Protein AF-A0A978UHH6-F1 (afdb_monomer)

Solvent-accessible surface area (backbone atoms only — not comparable to full-atom values): 12524 Å² total; per-residue (Å²): 110,67,68,51,46,46,59,63,77,39,25,77,50,42,59,22,34,63,74,60,79,48,52,72,66,56,71,74,55,32,48,76,41,33,86,67,50,18,76,52,91,42,71,64,42,51,48,54,51,47,43,42,52,68,51,62,63,16,73,66,45,54,57,75,44,42,67,59,50,52,52,52,50,50,55,50,51,55,58,52,59,78,40,68,99,54,92,75,85,79,84,59,62,70,68,43,54,51,50,52,61,72,67,51,88,56,67,43,74,80,36,88,87,38,70,86,66,47,86,84,41,50,29,62,52,46,43,51,50,50,51,56,58,46,57,72,48,47,61,61,55,50,56,52,58,61,45,72,77,51,98,64,90,75,78,82,81,46,70,67,56,55,40,56,75,71,68,53,51,71,67,45,51,50,37,50,52,55,51,56,68,55,74,72,63,96,55,95,76,71,75,62,55,20,26,75,50,64,46,75,57,97,90,43,77,46,50,53,72,71

Structure (mmCIF, N/CA/C/O backbone):
data_AF-A0A978UHH6-F1
#
_entry.id   AF-A0A978UHH6-F1
#
loop_
_atom_site.group_PDB
_atom_site.id
_atom_site.type_symbol
_atom_site.label_atom_id
_atom_site.label_alt_id
_atom_site.label_comp_id
_atom_site.label_asym_id
_atom_site.label_entity_id
_atom_site.label_seq_id
_atom_site.pdbx_PDB_ins_code
_atom_site.Cartn_x
_atom_site.Cartn_y
_atom_site.Cartn_z
_atom_site.occupancy
_atom_site.B_iso_or_equiv
_atom_site.auth_seq_id
_atom_site.auth_comp_id
_atom_site.auth_asym_id
_atom_site.auth_atom_id
_atom_site.pdbx_PDB_model_num
ATOM 1 N N . MET A 1 1 ? 7.473 -26.740 -9.473 1.00 74.06 1 MET A N 1
ATOM 2 C CA . MET A 1 1 ? 8.840 -26.694 -10.040 1.00 74.06 1 MET A CA 1
ATOM 3 C C . MET A 1 1 ? 9.166 -25.307 -10.586 1.00 74.06 1 MET A C 1
ATOM 5 O O . MET A 1 1 ? 10.007 -24.656 -9.984 1.00 74.06 1 MET A O 1
ATOM 9 N N . ALA A 1 2 ? 8.422 -24.776 -11.566 1.00 81.50 2 ALA A N 1
ATOM 10 C CA . ALA A 1 2 ? 8.655 -23.426 -12.111 1.00 81.50 2 ALA A CA 1
ATOM 11 C C . ALA A 1 2 ? 8.674 -22.291 -11.059 1.00 81.50 2 ALA A C 1
ATOM 13 O O . ALA A 1 2 ? 9.585 -21.471 -11.052 1.00 81.50 2 ALA A O 1
ATOM 14 N N . ALA A 1 3 ? 7.729 -22.263 -10.108 1.00 81.94 3 ALA A N 1
ATOM 15 C CA . ALA A 1 3 ? 7.713 -21.232 -9.059 1.00 81.94 3 ALA A CA 1
ATOM 16 C C . ALA A 1 3 ? 8.980 -21.246 -8.181 1.00 81.94 3 ALA A C 1
ATOM 18 O O . ALA A 1 3 ? 9.480 -20.196 -7.791 1.00 81.94 3 ALA A O 1
ATOM 19 N N . THR A 1 4 ? 9.524 -22.427 -7.882 1.00 84.44 4 THR A N 1
ATOM 20 C CA . THR A 1 4 ? 10.771 -22.581 -7.120 1.00 84.44 4 THR A CA 1
ATOM 21 C C . THR A 1 4 ? 11.964 -22.080 -7.925 1.00 84.44 4 THR A C 1
ATOM 23 O O . THR A 1 4 ? 12.793 -21.349 -7.392 1.00 84.44 4 THR A O 1
ATOM 26 N N . GLU A 1 5 ? 12.022 -22.421 -9.208 1.00 84.69 5 GLU A N 1
ATOM 27 C CA . GLU A 1 5 ? 13.088 -21.994 -10.111 1.00 84.69 5 GLU A CA 1
ATOM 28 C C . GLU A 1 5 ? 13.094 -20.473 -10.308 1.00 84.69 5 GLU A C 1
ATOM 30 O O . GLU A 1 5 ? 14.137 -19.837 -10.191 1.00 84.69 5 GLU A O 1
ATOM 35 N N . ILE A 1 6 ? 11.921 -19.864 -10.492 1.00 83.38 6 ILE A N 1
ATOM 36 C CA . ILE A 1 6 ? 11.773 -18.415 -10.676 1.00 83.38 6 ILE A CA 1
ATOM 37 C C . ILE A 1 6 ? 12.015 -17.652 -9.366 1.00 83.38 6 ILE A C 1
ATOM 39 O O . ILE A 1 6 ? 12.722 -16.647 -9.357 1.00 83.38 6 ILE A O 1
ATOM 43 N N . LEU A 1 7 ? 11.427 -18.095 -8.248 1.00 84.00 7 LEU A N 1
ATOM 44 C CA . LEU A 1 7 ? 11.415 -17.313 -7.004 1.00 84.00 7 LEU A CA 1
ATOM 45 C C . LEU A 1 7 ? 12.586 -17.613 -6.066 1.00 84.00 7 LEU A C 1
ATOM 47 O O . LEU A 1 7 ? 12.971 -16.726 -5.304 1.00 84.00 7 LEU A O 1
ATOM 51 N N . LYS A 1 8 ? 13.129 -18.837 -6.080 1.00 83.00 8 LYS A N 1
ATOM 52 C CA . LYS A 1 8 ? 14.246 -19.236 -5.209 1.00 83.00 8 LYS A CA 1
ATOM 53 C C . LYS A 1 8 ? 15.559 -19.302 -5.979 1.00 83.00 8 LYS A C 1
ATOM 55 O O . LYS A 1 8 ? 16.481 -18.582 -5.616 1.00 83.00 8 LYS A O 1
ATOM 60 N N . THR A 1 9 ? 15.634 -20.108 -7.037 1.00 83.75 9 THR A N 1
ATOM 61 C CA . THR A 1 9 ? 16.888 -20.323 -7.783 1.00 83.75 9 THR A CA 1
ATOM 62 C C . THR A 1 9 ? 17.326 -19.056 -8.517 1.00 83.75 9 THR A C 1
ATOM 64 O O . THR A 1 9 ? 18.448 -18.595 -8.346 1.00 83.75 9 THR A O 1
ATOM 67 N N . ASN A 1 10 ? 16.404 -18.432 -9.251 1.00 81.50 10 ASN A N 1
ATOM 68 C CA . ASN A 1 10 ? 16.653 -17.244 -10.069 1.00 81.50 10 ASN A CA 1
ATOM 69 C C . ASN A 1 10 ? 15.996 -15.977 -9.499 1.00 81.50 10 ASN A C 1
ATOM 71 O O . ASN A 1 10 ? 15.778 -14.995 -10.211 1.00 81.50 10 ASN A O 1
ATOM 75 N N . GLY A 1 11 ? 15.713 -15.957 -8.191 1.00 79.75 11 GLY A N 1
ATOM 76 C CA . GLY A 1 11 ? 14.926 -14.899 -7.545 1.00 79.75 11 GLY A CA 1
ATOM 77 C C . GLY A 1 11 ? 15.477 -13.478 -7.724 1.00 79.75 11 GLY A C 1
ATOM 78 O O . GLY A 1 11 ? 14.709 -12.516 -7.670 1.00 79.75 11 GLY A O 1
ATOM 79 N N . ARG A 1 12 ? 16.787 -13.326 -7.974 1.00 81.12 12 ARG A N 1
ATOM 80 C CA . ARG A 1 12 ? 17.423 -12.031 -8.272 1.00 81.12 12 ARG A CA 1
ATOM 81 C C . ARG A 1 12 ? 17.051 -11.504 -9.664 1.00 81.12 12 ARG A C 1
ATOM 83 O O . ARG A 1 12 ? 16.749 -10.318 -9.777 1.00 81.12 12 ARG A O 1
ATOM 90 N N . LEU A 1 13 ? 17.014 -12.369 -10.679 1.00 81.94 13 LEU A N 1
ATOM 91 C CA . LEU A 1 13 ? 16.683 -12.017 -12.070 1.00 81.94 13 LEU A CA 1
ATOM 92 C C . LEU A 1 13 ? 15.209 -11.626 -12.231 1.00 81.94 13 LEU A C 1
ATOM 94 O O . LEU A 1 13 ? 14.862 -10.748 -13.015 1.00 81.94 13 LEU A O 1
ATOM 98 N N . PHE A 1 14 ? 14.344 -12.230 -11.419 1.00 81.75 14 PHE A N 1
ATOM 99 C CA . PHE A 1 14 ? 12.913 -11.930 -11.367 1.00 81.75 14 PHE A CA 1
ATOM 100 C C . PHE A 1 14 ? 12.560 -11.064 -10.149 1.00 81.75 14 PHE A C 1
ATOM 102 O O . PHE A 1 14 ? 11.442 -11.092 -9.636 1.00 81.75 14 PHE A O 1
ATOM 109 N N . SER A 1 15 ? 13.514 -10.305 -9.602 1.00 78.00 15 SER A N 1
ATOM 110 C CA . SER A 1 15 ? 13.276 -9.535 -8.374 1.00 78.00 15 SER A CA 1
ATOM 111 C C . SER A 1 15 ? 12.393 -8.304 -8.595 1.00 78.00 15 SER A C 1
ATOM 113 O O . SER A 1 15 ? 11.661 -7.922 -7.678 1.00 78.00 15 SER A O 1
ATOM 115 N N . THR A 1 16 ? 12.409 -7.739 -9.805 1.00 78.19 16 THR A N 1
ATOM 116 C CA . THR A 1 16 ? 11.697 -6.500 -10.150 1.00 78.19 16 THR A CA 1
ATOM 117 C C . THR A 1 16 ? 10.204 -6.727 -10.384 1.00 78.19 16 THR A C 1
ATOM 119 O O . THR A 1 16 ? 9.736 -7.865 -10.500 1.00 78.19 16 THR A O 1
ATOM 122 N N . ARG A 1 17 ? 9.423 -5.645 -10.392 1.00 76.94 17 ARG A N 1
ATOM 123 C CA . ARG A 1 17 ?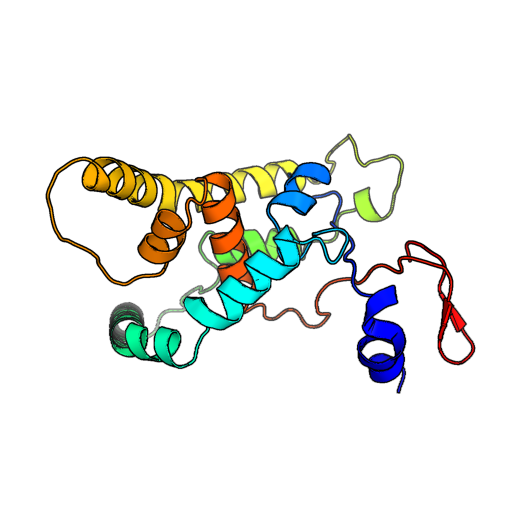 7.981 -5.675 -10.659 1.00 76.94 17 ARG A CA 1
ATOM 124 C C . ARG A 1 17 ? 7.621 -4.827 -11.871 1.00 76.94 17 ARG A C 1
ATOM 126 O O . ARG A 1 17 ? 8.318 -3.869 -12.197 1.00 76.94 17 ARG A O 1
ATOM 133 N N . TYR A 1 18 ? 6.505 -5.177 -12.500 1.00 76.62 18 TYR A N 1
ATOM 134 C CA . TYR A 1 18 ? 5.871 -4.362 -13.531 1.00 76.62 18 TYR A CA 1
ATOM 135 C C . TYR A 1 18 ? 4.863 -3.398 -12.896 1.00 76.62 18 TYR A C 1
ATOM 137 O O . TYR A 1 18 ? 3.852 -3.852 -12.371 1.00 76.62 18 TYR A O 1
ATOM 145 N N . ALA A 1 19 ? 5.119 -2.090 -12.947 1.00 75.62 19 ALA A N 1
ATOM 146 C CA . ALA A 1 19 ? 4.146 -1.088 -12.515 1.00 75.62 19 ALA A CA 1
ATOM 147 C C . ALA A 1 19 ? 3.097 -0.855 -13.630 1.00 75.62 19 ALA A C 1
ATOM 149 O O . ALA A 1 19 ? 3.495 -0.489 -14.738 1.00 75.62 19 ALA A O 1
ATOM 150 N N . PRO A 1 20 ? 1.785 -1.039 -13.369 1.00 74.94 20 PRO A N 1
ATOM 151 C CA . PRO A 1 20 ? 0.730 -0.782 -14.359 1.00 74.94 20 PRO A CA 1
ATOM 152 C C . PRO A 1 20 ? 0.715 0.669 -14.848 1.00 74.94 20 PRO A C 1
ATOM 154 O O . PRO A 1 20 ? 1.006 1.572 -14.059 1.00 74.94 20 PRO A O 1
ATOM 157 N N . GLN A 1 21 ? 0.283 0.932 -16.090 1.00 74.31 21 GLN A N 1
ATOM 158 C CA . GLN A 1 21 ? 0.209 2.307 -16.623 1.00 74.31 21 GLN A CA 1
ATOM 159 C C . GLN A 1 21 ? -0.823 3.174 -15.889 1.00 74.31 21 GLN A C 1
ATOM 161 O O . GLN A 1 21 ? -0.715 4.399 -15.868 1.00 74.31 21 GLN A O 1
ATOM 166 N N . ALA A 1 22 ? -1.808 2.542 -15.246 1.00 69.62 22 ALA A N 1
ATOM 167 C CA . ALA A 1 22 ? -2.774 3.216 -14.383 1.00 69.62 22 ALA A CA 1
ATOM 168 C C . ALA A 1 22 ? -2.148 3.757 -13.082 1.00 69.62 22 ALA A C 1
ATOM 170 O O . ALA A 1 22 ? -2.787 4.539 -12.378 1.00 69.62 22 ALA A O 1
ATOM 171 N N . THR A 1 23 ? -0.903 3.377 -12.759 1.00 73.00 23 THR A N 1
ATOM 172 C CA . THR A 1 23 ? -0.194 3.890 -11.582 1.00 73.00 23 THR A CA 1
ATOM 173 C C . THR A 1 23 ? 0.042 5.394 -11.750 1.00 73.00 23 THR A C 1
ATOM 175 O O . THR A 1 23 ? 0.711 5.816 -12.694 1.00 73.00 23 THR A O 1
ATOM 178 N N . PRO A 1 24 ? -0.482 6.245 -10.852 1.00 68.38 24 PRO A N 1
ATOM 179 C CA . PRO A 1 24 ? -0.445 7.692 -11.052 1.00 68.38 24 PRO A CA 1
ATOM 180 C C . PRO A 1 24 ? 0.936 8.313 -10.785 1.00 68.38 24 PRO A C 1
ATOM 182 O O . PRO A 1 24 ? 1.163 9.471 -11.141 1.00 68.38 24 PRO A O 1
ATOM 185 N N . CYS A 1 25 ? 1.867 7.551 -10.205 1.00 70.12 25 CYS A N 1
ATOM 186 C CA . CYS A 1 25 ? 3.231 7.975 -9.903 1.00 70.12 25 CYS A CA 1
ATOM 187 C C . CYS A 1 25 ? 4.195 7.648 -11.050 1.00 70.12 25 CYS A C 1
ATOM 189 O O . CYS A 1 25 ? 4.116 6.587 -11.667 1.00 70.12 25 CYS A O 1
ATOM 191 N N . LYS A 1 26 ? 5.155 8.545 -11.299 1.00 70.19 26 LYS A N 1
ATOM 192 C CA . LYS A 1 26 ? 6.255 8.283 -12.234 1.00 70.19 26 LYS A CA 1
ATOM 193 C C . LYS A 1 26 ? 7.187 7.191 -11.689 1.00 70.19 26 LYS A C 1
ATOM 195 O O . LYS A 1 26 ? 7.308 7.014 -10.477 1.00 70.19 26 LYS A O 1
ATOM 200 N N . HIS A 1 27 ? 7.875 6.493 -12.590 1.00 67.00 27 HIS A N 1
ATOM 201 C CA . HIS A 1 27 ? 8.771 5.385 -12.244 1.00 67.00 27 HIS A CA 1
ATOM 202 C C . HIS A 1 27 ? 9.896 5.786 -11.271 1.00 67.00 27 HIS A C 1
ATOM 204 O O . HIS A 1 27 ? 10.187 5.043 -10.343 1.00 67.00 27 HIS A O 1
ATOM 210 N N . ASP A 1 28 ? 10.469 6.982 -11.420 1.00 67.12 28 ASP A N 1
ATOM 211 C CA . ASP A 1 28 ? 11.505 7.525 -10.529 1.00 67.12 28 ASP A CA 1
ATOM 212 C C . ASP A 1 28 ? 10.991 7.785 -9.103 1.00 67.12 28 ASP A C 1
ATOM 214 O O . ASP A 1 28 ? 11.715 7.627 -8.121 1.00 67.12 28 ASP A O 1
ATOM 218 N N . VAL A 1 29 ? 9.718 8.161 -8.969 1.00 69.62 29 VAL A N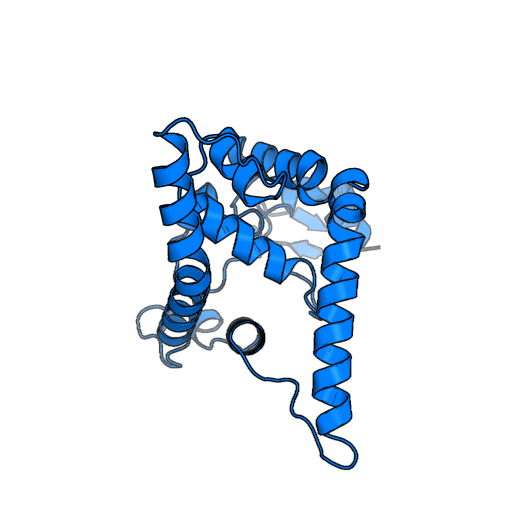 1
ATOM 219 C CA . VAL A 1 29 ? 9.058 8.335 -7.670 1.00 69.62 29 VAL A CA 1
ATOM 220 C C . VAL A 1 29 ? 8.820 6.976 -7.013 1.00 69.62 29 VAL A C 1
ATOM 222 O O . VAL A 1 29 ? 9.120 6.807 -5.833 1.00 69.62 29 VAL A O 1
ATOM 225 N N . LEU A 1 30 ? 8.348 5.992 -7.782 1.00 70.38 30 LEU A N 1
ATOM 226 C 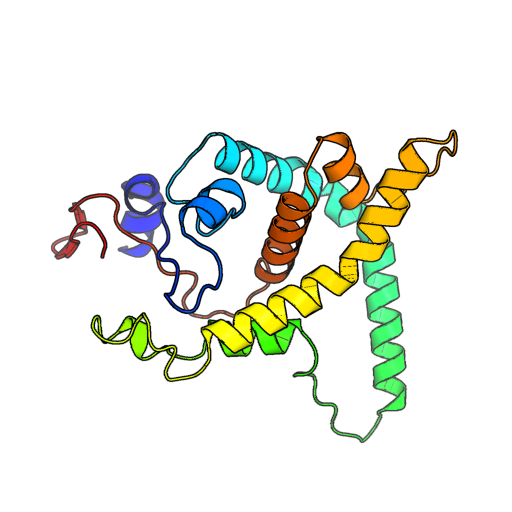CA . LEU A 1 30 ? 8.140 4.626 -7.299 1.00 70.38 30 LEU A CA 1
ATOM 227 C C . LEU A 1 30 ? 9.449 3.969 -6.849 1.00 70.38 30 LEU A C 1
ATOM 229 O O . LEU A 1 30 ? 9.469 3.326 -5.805 1.00 70.38 30 LEU A O 1
ATOM 233 N N . ASP A 1 31 ? 10.549 4.191 -7.564 1.00 68.12 31 ASP A N 1
ATOM 234 C CA . ASP A 1 31 ? 11.856 3.624 -7.213 1.00 68.12 31 ASP A CA 1
ATOM 235 C C . ASP A 1 31 ? 12.435 4.186 -5.907 1.00 68.12 31 ASP A C 1
ATOM 237 O O . ASP A 1 31 ? 13.178 3.496 -5.203 1.00 68.12 31 ASP A O 1
ATOM 241 N N . ARG A 1 32 ? 12.073 5.425 -5.554 1.00 68.12 32 ARG A N 1
ATOM 242 C CA . ARG A 1 32 ? 12.490 6.072 -4.301 1.00 68.12 32 ARG A CA 1
ATOM 243 C C . ARG A 1 32 ? 11.585 5.760 -3.116 1.00 68.12 32 ARG A C 1
ATOM 245 O O . ARG A 1 32 ? 12.054 5.813 -1.984 1.00 68.12 32 ARG A O 1
ATOM 252 N N . LEU A 1 33 ? 10.304 5.489 -3.348 1.00 69.88 33 LEU A N 1
ATOM 253 C CA . LEU A 1 33 ? 9.306 5.472 -2.274 1.00 69.88 33 LEU A CA 1
ATOM 254 C C . LEU A 1 33 ? 8.620 4.113 -2.084 1.00 69.88 33 LEU A C 1
ATOM 256 O O . LEU A 1 33 ? 8.115 3.847 -0.999 1.00 69.88 33 LEU A O 1
ATOM 260 N N . SER A 1 34 ? 8.599 3.237 -3.094 1.00 73.62 34 SER A N 1
ATOM 261 C CA . SER A 1 34 ? 7.848 1.976 -3.038 1.00 73.62 34 SER A CA 1
ATOM 262 C C . SER A 1 34 ? 8.728 0.782 -2.672 1.00 73.62 34 SER A C 1
ATOM 264 O O . SER A 1 34 ? 9.785 0.549 -3.255 1.00 73.62 34 SER A O 1
ATOM 266 N N . LEU A 1 35 ? 8.238 -0.053 -1.757 1.00 70.62 35 LEU A N 1
ATOM 267 C CA . LEU A 1 35 ? 8.820 -1.367 -1.466 1.00 70.62 35 LEU A CA 1
ATOM 268 C C . LEU A 1 35 ? 8.505 -2.401 -2.547 1.00 70.62 35 LEU A C 1
ATOM 270 O O . LEU A 1 35 ? 9.226 -3.391 -2.703 1.00 70.62 35 LEU A O 1
ATOM 274 N N . VAL A 1 36 ? 7.410 -2.196 -3.270 1.00 70.06 36 VAL A N 1
ATOM 275 C CA . VAL A 1 36 ? 6.901 -3.147 -4.248 1.00 70.06 36 VAL A CA 1
ATOM 276 C C . VAL A 1 36 ? 7.367 -2.835 -5.658 1.00 70.06 36 VAL A C 1
ATOM 278 O O . VAL A 1 36 ? 7.843 -3.738 -6.340 1.00 70.06 36 VAL A O 1
ATOM 281 N N . TRP A 1 37 ? 7.216 -1.592 -6.108 1.00 72.19 37 TRP A N 1
ATOM 282 C CA . TRP A 1 37 ? 7.475 -1.225 -7.501 1.00 72.19 37 TRP A CA 1
ATOM 283 C C . TRP A 1 37 ? 8.907 -0.769 -7.764 1.00 72.19 37 TRP A C 1
ATOM 285 O O . TRP A 1 37 ? 9.238 -0.533 -8.925 1.00 72.19 37 TRP A O 1
ATOM 295 N N . ALA A 1 38 ? 9.752 -0.694 -6.730 1.00 72.44 38 ALA A N 1
ATOM 296 C CA . ALA A 1 38 ? 11.158 -0.367 -6.910 1.00 72.44 38 ALA A CA 1
ATOM 297 C C . ALA A 1 38 ? 11.829 -1.312 -7.914 1.00 72.44 38 ALA A C 1
ATOM 299 O O . ALA A 1 38 ? 11.768 -2.542 -7.810 1.00 72.44 38 ALA A O 1
ATOM 300 N N . SER A 1 39 ? 12.496 -0.714 -8.894 1.00 64.44 39 SER A N 1
ATOM 301 C CA . SER A 1 39 ? 13.097 -1.375 -10.049 1.00 64.44 39 SER A CA 1
ATOM 302 C C . SER A 1 39 ? 14.355 -2.198 -9.731 1.00 64.44 39 SER A C 1
ATOM 304 O O . SER A 1 39 ? 14.968 -2.749 -10.644 1.00 64.44 39 SER A O 1
ATOM 306 N N . GLY A 1 40 ? 14.721 -2.375 -8.455 1.00 65.12 40 GLY A N 1
ATOM 307 C CA . GLY A 1 40 ? 15.838 -3.225 -8.046 1.00 65.12 40 GLY A CA 1
ATOM 308 C C . GLY A 1 40 ? 16.116 -3.240 -6.542 1.00 65.12 40 GLY A C 1
ATOM 309 O O . GLY A 1 40 ? 15.430 -2.608 -5.743 1.00 65.12 40 GLY A O 1
ATOM 310 N N . SER A 1 41 ? 17.170 -3.964 -6.152 1.00 68.06 41 SER A N 1
ATOM 311 C CA . SER A 1 41 ? 17.680 -4.008 -4.772 1.00 68.06 41 SER A CA 1
ATOM 312 C C . SER A 1 41 ? 18.539 -2.776 -4.465 1.00 68.06 41 SER A C 1
ATOM 314 O O . SER A 1 41 ? 19.735 -2.883 -4.188 1.00 68.06 41 SER A O 1
ATOM 316 N N . THR A 1 42 ? 17.929 -1.595 -4.564 1.00 75.06 42 THR A N 1
ATOM 317 C CA . THR A 1 42 ? 18.559 -0.332 -4.162 1.00 75.06 42 THR A CA 1
ATOM 318 C C . THR A 1 42 ? 18.797 -0.330 -2.653 1.00 75.06 42 THR A C 1
ATOM 320 O O . THR A 1 42 ? 18.128 -1.049 -1.903 1.00 75.06 42 THR A O 1
ATOM 323 N N . ASP A 1 43 ? 19.744 0.475 -2.175 1.00 80.62 43 ASP A N 1
ATOM 324 C CA . ASP A 1 43 ? 20.012 0.553 -0.734 1.00 80.62 43 ASP A CA 1
ATOM 325 C C . ASP A 1 43 ? 18.813 1.112 0.034 1.00 80.62 43 ASP A C 1
ATOM 327 O O . ASP A 1 43 ? 18.488 0.612 1.108 1.00 80.62 43 ASP A O 1
ATOM 331 N N . ASN A 1 44 ? 18.066 2.034 -0.577 1.00 76.75 44 ASN A N 1
ATOM 332 C CA . ASN A 1 44 ? 16.795 2.510 -0.046 1.00 76.75 44 ASN A CA 1
ATOM 333 C C . ASN A 1 44 ? 15.753 1.383 0.064 1.00 76.75 44 ASN A C 1
ATOM 335 O O . ASN A 1 44 ? 15.124 1.225 1.106 1.00 76.75 44 ASN A O 1
ATOM 339 N N . TRP A 1 45 ? 15.614 0.534 -0.960 1.00 79.50 45 TRP A N 1
ATOM 340 C CA . TRP A 1 45 ? 14.715 -0.621 -0.888 1.00 79.50 45 TRP A CA 1
ATOM 341 C C . TRP A 1 45 ? 15.120 -1.599 0.224 1.00 79.50 45 TRP A C 1
ATOM 343 O O . TRP A 1 45 ? 14.266 -2.081 0.971 1.00 79.50 45 TRP A O 1
ATOM 353 N N . LYS A 1 46 ? 16.423 -1.883 0.374 1.00 83.31 46 LYS A N 1
ATOM 354 C CA . LYS A 1 46 ? 16.937 -2.743 1.455 1.00 83.31 46 LYS A CA 1
ATOM 355 C C . LYS A 1 46 ? 16.662 -2.128 2.826 1.00 83.31 46 LYS A C 1
ATOM 357 O O . LYS A 1 46 ? 16.241 -2.851 3.727 1.00 83.31 46 LYS A O 1
ATOM 362 N N .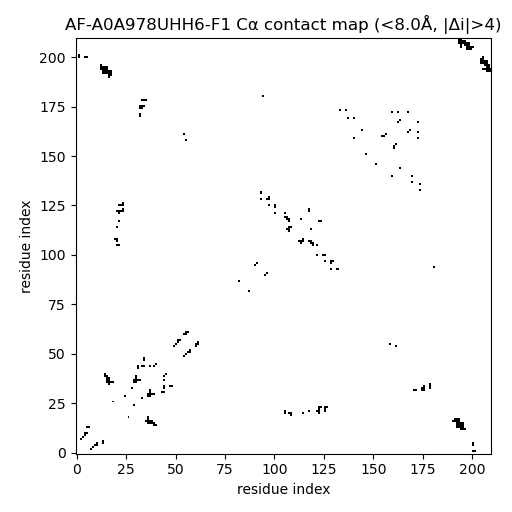 PHE A 1 47 ? 16.873 -0.820 2.964 1.00 83.44 47 PHE A N 1
ATOM 363 C CA . PHE A 1 47 ? 16.607 -0.062 4.181 1.00 83.44 47 PHE A CA 1
ATOM 364 C C . PHE A 1 47 ? 15.126 -0.113 4.559 1.00 83.44 47 PHE A C 1
ATOM 366 O O . PHE A 1 47 ? 14.800 -0.590 5.645 1.00 83.44 47 PHE A O 1
ATOM 373 N N . LEU A 1 48 ? 14.225 0.260 3.644 1.00 79.75 48 LEU A N 1
ATOM 374 C CA . LEU A 1 48 ? 12.778 0.192 3.862 1.00 79.75 48 LEU A CA 1
ATOM 375 C C . LEU A 1 48 ? 12.343 -1.233 4.233 1.00 79.75 48 LEU A C 1
ATOM 377 O O . LEU A 1 48 ? 11.564 -1.433 5.164 1.00 79.75 48 LEU A O 1
ATOM 381 N N . ARG A 1 49 ? 12.893 -2.253 3.558 1.00 82.69 49 ARG A N 1
ATOM 382 C CA . ARG A 1 49 ? 12.558 -3.658 3.828 1.00 82.69 49 ARG A CA 1
ATOM 383 C C . ARG A 1 49 ? 13.034 -4.091 5.211 1.00 82.69 49 ARG A C 1
ATOM 385 O O . ARG A 1 49 ? 12.317 -4.815 5.903 1.00 82.69 49 ARG A O 1
ATOM 392 N N . ALA A 1 50 ? 14.234 -3.675 5.608 1.00 86.19 50 ALA A N 1
ATOM 393 C CA . ALA A 1 50 ? 14.772 -3.936 6.935 1.00 86.19 50 ALA A CA 1
ATOM 394 C C . ALA A 1 50 ? 13.951 -3.222 8.014 1.00 86.19 50 ALA A C 1
ATOM 396 O O . ALA A 1 50 ? 13.633 -3.847 9.022 1.00 86.19 50 ALA A O 1
ATOM 397 N N . LEU A 1 51 ? 13.544 -1.971 7.787 1.00 83.88 51 LEU A N 1
ATOM 398 C CA . LEU A 1 51 ? 12.700 -1.208 8.703 1.00 83.88 51 LEU A CA 1
ATOM 399 C C . LEU A 1 51 ? 11.337 -1.884 8.902 1.00 83.88 51 LEU A C 1
ATOM 401 O O . LEU A 1 51 ? 10.944 -2.158 10.035 1.00 83.88 51 LEU A O 1
ATOM 405 N N . CYS A 1 52 ? 10.657 -2.242 7.809 1.00 80.31 52 CYS A N 1
ATOM 406 C CA . CYS A 1 52 ? 9.392 -2.970 7.866 1.00 80.31 52 CYS A CA 1
ATOM 407 C C . CYS A 1 52 ? 9.534 -4.290 8.626 1.00 80.31 52 CYS A C 1
ATOM 409 O O . CYS A 1 52 ? 8.741 -4.570 9.515 1.00 80.31 52 CYS A O 1
ATOM 411 N N . ARG A 1 53 ? 10.551 -5.100 8.316 1.00 84.81 53 ARG A N 1
ATOM 412 C CA . ARG A 1 53 ? 10.731 -6.412 8.954 1.00 84.81 53 ARG A CA 1
ATOM 413 C C . ARG A 1 53 ? 11.116 -6.305 10.430 1.00 84.81 53 ARG A C 1
ATOM 415 O O . ARG A 1 53 ? 10.622 -7.071 11.250 1.00 84.81 53 ARG A O 1
ATOM 422 N N . ASN A 1 54 ? 12.048 -5.415 10.751 1.00 86.00 54 ASN A N 1
ATOM 423 C CA . ASN A 1 54 ? 12.696 -5.397 12.058 1.00 86.00 54 ASN A CA 1
ATOM 424 C C . ASN A 1 54 ? 11.975 -4.486 13.056 1.00 86.00 54 ASN A C 1
ATOM 426 O O . ASN A 1 54 ? 12.114 -4.698 14.257 1.00 86.00 54 ASN A O 1
ATOM 430 N N . GLN A 1 55 ? 11.238 -3.479 12.581 1.00 82.56 55 GLN A N 1
ATOM 431 C CA . GLN A 1 55 ? 10.551 -2.518 13.440 1.00 82.56 55 GLN A CA 1
ATOM 432 C C . GLN A 1 55 ? 9.037 -2.636 13.286 1.00 82.56 55 GLN A C 1
ATOM 434 O O . GLN A 1 55 ? 8.388 -3.045 14.243 1.00 82.56 55 GLN A O 1
ATOM 439 N N . LEU A 1 56 ? 8.478 -2.390 12.095 1.00 79.00 56 LEU A N 1
ATOM 440 C CA . LEU A 1 56 ? 7.019 -2.287 11.921 1.00 79.00 56 LEU A CA 1
ATOM 441 C C . LEU A 1 56 ? 6.273 -3.614 12.117 1.00 79.00 56 LEU A C 1
ATOM 443 O O . LEU A 1 56 ? 5.297 -3.700 12.852 1.00 79.00 56 LEU A O 1
ATOM 447 N N . PHE A 1 57 ? 6.755 -4.671 11.473 1.00 81.81 57 PHE A N 1
ATOM 448 C CA . PHE A 1 57 ? 6.123 -5.991 11.451 1.00 81.81 57 PHE A CA 1
ATOM 449 C C . PHE A 1 57 ? 6.937 -7.019 12.238 1.00 81.81 57 PHE A C 1
ATOM 451 O O . PHE A 1 57 ? 6.879 -8.218 11.969 1.00 81.81 57 PHE A O 1
ATOM 458 N N . SER A 1 58 ? 7.724 -6.550 13.210 1.00 86.31 58 SER A N 1
ATOM 459 C CA . SER A 1 58 ? 8.381 -7.438 14.165 1.00 86.31 58 SER A CA 1
ATOM 460 C C . SER A 1 58 ? 7.340 -8.078 15.083 1.00 86.31 58 SER A C 1
ATOM 462 O O . SER A 1 58 ? 6.321 -7.460 15.392 1.00 86.31 58 SER A O 1
ATOM 464 N N . ALA A 1 59 ? 7.609 -9.290 15.577 1.00 87.56 59 ALA A N 1
ATOM 465 C CA . ALA A 1 59 ? 6.715 -9.956 16.530 1.00 87.56 59 ALA A CA 1
ATOM 466 C C . ALA A 1 59 ? 6.410 -9.057 17.741 1.00 87.56 59 ALA A C 1
ATOM 468 O O . ALA A 1 59 ? 5.260 -8.928 18.144 1.00 87.56 59 ALA A O 1
ATOM 469 N N . LYS A 1 60 ? 7.428 -8.344 18.245 1.00 85.44 60 LYS A N 1
ATOM 470 C CA . LYS A 1 60 ? 7.277 -7.379 19.338 1.00 85.44 60 LYS A CA 1
ATOM 471 C C . LYS A 1 60 ? 6.327 -6.236 18.977 1.00 85.44 60 LYS A C 1
ATOM 473 O O . LYS A 1 60 ? 5.455 -5.913 19.771 1.00 85.44 60 LYS A O 1
ATOM 478 N N . ALA A 1 61 ? 6.485 -5.613 17.810 1.00 82.06 61 ALA A N 1
ATOM 479 C CA . ALA A 1 61 ? 5.627 -4.498 17.412 1.00 82.06 61 ALA A CA 1
ATOM 480 C C . ALA A 1 61 ? 4.182 -4.935 17.138 1.00 82.06 61 ALA A C 1
ATOM 482 O O . ALA A 1 61 ? 3.247 -4.239 17.526 1.00 82.06 61 ALA A O 1
ATOM 483 N N . ILE A 1 62 ? 3.993 -6.112 16.534 1.00 82.81 62 ILE A N 1
ATOM 484 C CA . ILE A 1 62 ? 2.665 -6.700 16.334 1.00 82.81 62 ILE A CA 1
ATOM 485 C C . ILE A 1 62 ? 2.001 -6.983 17.688 1.00 82.81 62 ILE A C 1
ATOM 487 O O . ILE A 1 62 ? 0.817 -6.685 17.852 1.00 82.81 62 ILE A O 1
ATOM 491 N N . GLU A 1 63 ? 2.742 -7.499 18.666 1.00 85.62 63 GLU A N 1
ATOM 492 C CA . GLU A 1 63 ? 2.217 -7.781 20.006 1.00 85.62 63 GLU A CA 1
ATOM 493 C C . GLU A 1 63 ? 1.857 -6.498 20.770 1.00 85.62 63 GLU A C 1
ATOM 495 O O . GLU A 1 63 ? 0.770 -6.395 21.330 1.00 85.62 63 GLU A O 1
ATOM 500 N N . LEU A 1 64 ? 2.706 -5.464 20.711 1.00 83.00 64 LEU A N 1
ATOM 501 C CA . LEU A 1 64 ? 2.455 -4.175 21.375 1.00 83.00 64 LEU A CA 1
ATOM 502 C C . LEU A 1 64 ? 1.141 -3.512 20.938 1.00 83.00 64 LEU A C 1
ATOM 504 O O . LEU A 1 64 ? 0.536 -2.766 21.702 1.00 83.00 64 LEU A O 1
ATOM 508 N N . GLN A 1 65 ? 0.689 -3.788 19.715 1.00 80.06 65 GLN A N 1
ATOM 509 C CA . GLN A 1 65 ? -0.539 -3.231 19.151 1.00 80.06 65 GLN A CA 1
ATOM 510 C C . GLN A 1 65 ? -1.760 -4.159 19.324 1.00 80.06 65 GLN A C 1
ATOM 512 O O . GLN A 1 65 ? -2.838 -3.839 18.822 1.00 80.06 65 GLN A O 1
ATOM 517 N N . ALA A 1 66 ? -1.628 -5.309 20.002 1.00 86.19 66 ALA A N 1
ATOM 518 C CA . ALA A 1 66 ? -2.709 -6.290 20.148 1.00 86.19 66 ALA A CA 1
ATOM 519 C C . ALA A 1 66 ? -3.948 -5.707 20.840 1.00 86.19 66 ALA A C 1
ATOM 521 O O . ALA A 1 66 ? -5.050 -5.836 20.311 1.00 86.19 66 ALA A O 1
ATOM 522 N N . ILE A 1 67 ? -3.755 -4.970 21.938 1.00 87.56 67 ILE A N 1
ATOM 523 C CA . ILE A 1 67 ? -4.842 -4.336 22.703 1.00 87.56 67 ILE A CA 1
ATOM 524 C C . ILE A 1 67 ? -5.634 -3.353 21.830 1.00 87.56 67 ILE A C 1
ATOM 526 O O . ILE A 1 67 ? -6.863 -3.337 21.851 1.00 87.56 67 ILE A O 1
ATOM 530 N N . LEU A 1 68 ? -4.942 -2.537 21.028 1.00 85.00 68 LEU A N 1
ATOM 531 C CA . LEU A 1 68 ? -5.595 -1.579 20.134 1.00 85.00 68 LEU A CA 1
ATOM 532 C C . LEU A 1 68 ? -6.364 -2.285 19.014 1.00 85.00 68 LEU A C 1
ATOM 534 O O . LEU A 1 68 ? -7.478 -1.871 18.697 1.00 85.00 68 LEU A O 1
ATOM 538 N N . ARG A 1 69 ? -5.813 -3.368 18.448 1.00 86.94 69 ARG A N 1
ATOM 539 C CA . ARG A 1 69 ? -6.529 -4.180 17.453 1.00 86.94 69 ARG A CA 1
ATOM 540 C C . ARG A 1 69 ? -7.780 -4.810 18.045 1.00 86.94 69 ARG A C 1
ATOM 542 O O . ARG A 1 69 ? -8.837 -4.705 17.435 1.00 86.94 69 ARG A O 1
ATOM 549 N N . GLU A 1 70 ? -7.676 -5.414 19.223 1.00 92.38 70 GLU A N 1
ATOM 550 C CA . GLU A 1 70 ? -8.813 -6.025 19.911 1.00 92.38 70 GLU A CA 1
ATOM 551 C C . GLU A 1 70 ? -9.894 -4.985 20.211 1.00 92.38 70 GLU A C 1
ATOM 553 O O . GLU A 1 70 ? -11.057 -5.185 19.866 1.00 92.38 70 GLU A O 1
ATOM 558 N N . LYS A 1 71 ? -9.506 -3.817 20.738 1.00 92.56 71 LYS A N 1
ATOM 559 C CA . LYS A 1 71 ? -10.427 -2.700 20.963 1.00 92.56 71 LYS A 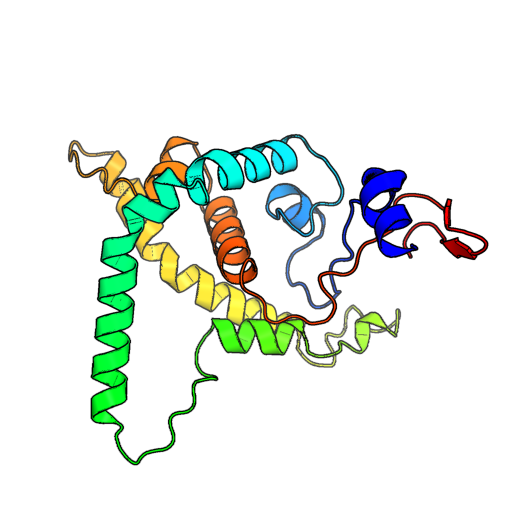CA 1
ATOM 560 C C . LYS A 1 71 ? -11.151 -2.287 19.679 1.00 92.56 71 LYS A C 1
ATOM 562 O O . LYS A 1 71 ? -12.370 -2.145 19.691 1.00 92.56 71 LYS A O 1
ATOM 567 N N . LYS A 1 72 ? -10.427 -2.115 18.567 1.00 90.75 72 LYS A N 1
ATOM 568 C CA . LYS A 1 72 ? -11.025 -1.722 17.280 1.00 90.75 72 LYS A CA 1
ATOM 569 C C . LYS A 1 72 ? -11.919 -2.800 16.676 1.00 90.75 72 LYS A C 1
ATOM 571 O O . LYS A 1 72 ? -12.959 -2.468 16.113 1.00 90.75 72 LYS A O 1
ATOM 576 N N . VAL A 1 73 ? -11.564 -4.073 16.829 1.00 91.81 73 VAL A N 1
ATOM 577 C CA . VAL A 1 73 ? -12.424 -5.192 16.425 1.00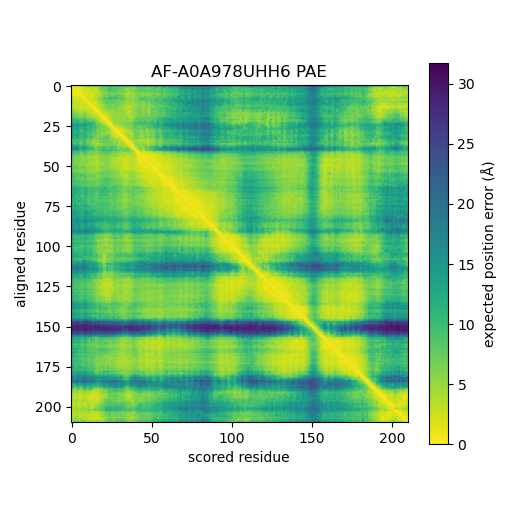 91.81 73 VAL A CA 1
ATOM 578 C C . VAL A 1 73 ? -13.695 -5.225 17.273 1.00 91.81 73 VAL A C 1
ATOM 580 O O . VAL A 1 73 ? -14.776 -5.375 16.715 1.00 91.81 73 VAL A O 1
ATOM 583 N N . ASN A 1 74 ? -13.599 -5.007 18.584 1.00 95.19 74 ASN A N 1
ATOM 584 C CA . ASN A 1 74 ? -14.768 -4.948 19.462 1.00 95.19 74 ASN A CA 1
ATOM 585 C C . ASN A 1 74 ? -15.698 -3.783 19.093 1.00 95.19 74 ASN A C 1
ATOM 587 O O . ASN A 1 74 ? -16.897 -3.996 18.954 1.00 95.19 74 ASN A O 1
ATOM 591 N N . GLU A 1 75 ? -15.161 -2.584 18.838 1.00 94.62 75 GLU A N 1
ATOM 592 C CA . GLU A 1 75 ? -15.943 -1.445 18.324 1.00 94.62 75 GLU A CA 1
ATOM 593 C C . GLU A 1 75 ? -16.676 -1.809 17.018 1.00 94.62 75 GLU A C 1
ATOM 595 O O . GLU A 1 75 ? -17.862 -1.516 16.862 1.00 94.62 75 GLU A O 1
ATOM 600 N N . MET A 1 76 ? -15.999 -2.498 16.093 1.00 90.06 76 MET A N 1
ATOM 601 C CA . MET A 1 76 ? -16.609 -2.968 14.848 1.00 90.06 76 MET A CA 1
ATOM 602 C C . MET A 1 76 ? -17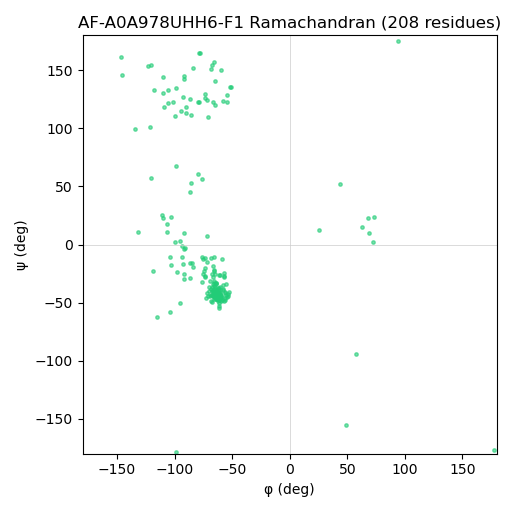.729 -3.989 15.101 1.00 90.06 76 MET A C 1
ATOM 604 O O . MET A 1 76 ? -18.788 -3.901 14.483 1.00 90.06 76 MET A O 1
ATOM 608 N N . VAL A 1 77 ? -17.524 -4.941 16.015 1.00 93.75 77 VAL A N 1
ATOM 609 C CA . VAL A 1 77 ? -18.535 -5.945 16.386 1.00 93.75 77 VAL A CA 1
ATOM 610 C C . VAL A 1 77 ? -19.770 -5.282 16.995 1.00 93.75 77 VAL A C 1
ATOM 612 O O . VAL A 1 77 ? -20.885 -5.648 16.629 1.00 93.75 77 VAL A O 1
ATOM 615 N N . GLU A 1 78 ? -19.600 -4.281 17.858 1.00 95.25 78 GLU A N 1
ATOM 616 C CA . GLU A 1 78 ? -20.727 -3.520 18.412 1.00 95.25 78 GLU A CA 1
ATOM 617 C C . GLU A 1 78 ? -21.526 -2.809 17.316 1.00 95.25 78 GLU A C 1
ATOM 619 O O . GLU A 1 78 ? -22.754 -2.892 17.290 1.00 95.25 78 GLU A O 1
ATOM 624 N N . ILE A 1 79 ? -20.851 -2.187 16.342 1.00 90.00 79 ILE A N 1
ATOM 625 C CA . ILE A 1 79 ? -21.528 -1.580 15.186 1.00 90.00 79 ILE A CA 1
ATOM 626 C C . ILE A 1 79 ? -22.331 -2.637 14.419 1.00 90.00 79 ILE A C 1
ATOM 628 O O . ILE A 1 79 ? -23.491 -2.394 14.082 1.00 90.00 79 ILE A O 1
ATOM 632 N N . LEU A 1 80 ? -21.755 -3.815 14.172 1.00 90.94 80 LEU A N 1
ATOM 633 C CA . LEU A 1 80 ? -22.436 -4.898 13.461 1.00 90.94 80 LEU A CA 1
ATOM 634 C C . LEU A 1 80 ? -23.646 -5.438 14.233 1.00 90.94 80 LEU A C 1
ATOM 636 O O . LEU A 1 80 ? -24.672 -5.716 13.613 1.00 90.94 80 LEU A O 1
ATOM 640 N N . ARG A 1 81 ? -23.586 -5.510 15.570 1.00 94.25 81 ARG A N 1
ATOM 641 C CA . ARG A 1 81 ? -24.735 -5.889 16.413 1.00 94.25 81 ARG A CA 1
ATOM 642 C C . ARG A 1 81 ? -25.931 -4.961 16.203 1.00 94.25 81 ARG A C 1
ATOM 644 O O . ARG A 1 81 ? -27.055 -5.433 16.085 1.00 94.25 81 ARG A O 1
ATOM 651 N N . THR A 1 82 ? -25.707 -3.653 16.035 1.00 95.62 82 THR A N 1
ATOM 652 C CA . THR A 1 82 ? -26.801 -2.699 15.737 1.00 95.62 82 THR A CA 1
ATOM 653 C C . THR A 1 82 ? -27.467 -2.910 14.368 1.00 95.62 82 THR A C 1
ATOM 655 O O . THR A 1 82 ? -28.497 -2.298 14.063 1.00 95.62 82 THR A O 1
ATOM 658 N N . LYS A 1 83 ? -26.879 -3.753 13.515 1.00 92.25 83 LYS A N 1
ATOM 659 C CA . LYS A 1 83 ? -27.360 -4.081 12.170 1.00 92.25 83 LYS A CA 1
ATOM 660 C C . LYS A 1 83 ? -27.956 -5.490 12.095 1.00 92.25 83 LYS A C 1
ATOM 662 O O . LYS A 1 83 ? -28.114 -6.008 10.994 1.00 92.25 83 LYS A O 1
ATOM 667 N N . GLU A 1 84 ? -28.305 -6.103 13.227 1.00 93.12 84 GLU A N 1
ATOM 668 C CA . GLU A 1 84 ? -28.913 -7.435 13.256 1.00 93.12 84 GLU A CA 1
ATOM 669 C C . GLU A 1 84 ? -30.140 -7.531 12.329 1.00 93.12 84 GLU A C 1
ATOM 671 O O . GLU A 1 84 ? -30.966 -6.618 12.242 1.00 93.12 84 GLU A O 1
ATOM 676 N N . GLY A 1 85 ? -30.211 -8.630 11.571 1.00 92.75 85 GLY A N 1
ATOM 677 C CA . GLY A 1 85 ? -31.250 -8.863 10.565 1.00 92.75 85 GLY A CA 1
ATOM 678 C C . GLY A 1 85 ? -31.128 -8.019 9.288 1.00 92.75 85 GLY A C 1
ATOM 679 O O . GLY A 1 85 ? -31.977 -8.145 8.407 1.00 92.75 85 GLY A O 1
ATOM 680 N N . LYS A 1 86 ? -30.095 -7.174 9.150 1.00 94.19 86 LYS A N 1
ATOM 681 C CA . LYS A 1 86 ? -29.852 -6.347 7.956 1.00 94.19 86 LYS A CA 1
ATOM 682 C C . LYS A 1 86 ? -28.631 -6.842 7.189 1.00 94.19 86 LYS A C 1
ATOM 684 O O . LYS A 1 86 ? -27.628 -7.244 7.771 1.00 94.19 86 LYS A O 1
ATOM 689 N N . VAL A 1 87 ? -28.698 -6.755 5.863 1.00 88.50 87 VAL A N 1
ATOM 690 C CA . VAL A 1 87 ? -27.528 -6.954 5.001 1.00 88.50 87 VAL A CA 1
ATOM 691 C C . VAL A 1 87 ? -26.602 -5.748 5.167 1.00 88.50 87 VAL A C 1
ATOM 693 O O . VAL A 1 87 ? -27.035 -4.609 4.991 1.00 88.50 87 VAL A O 1
ATOM 696 N N . VAL A 1 88 ? -25.342 -5.999 5.520 1.00 84.62 88 VAL A N 1
ATOM 697 C CA . VAL A 1 88 ? -24.292 -4.978 5.632 1.00 84.62 88 VAL A CA 1
ATOM 698 C C . VAL A 1 88 ? -23.358 -5.130 4.440 1.00 84.62 88 VAL A C 1
ATOM 700 O O . VAL A 1 88 ? -22.791 -6.207 4.247 1.00 84.62 88 VAL A O 1
ATOM 703 N N . ASP A 1 89 ? -23.196 -4.074 3.641 1.00 82.94 89 ASP A N 1
ATOM 704 C CA . ASP A 1 89 ? -22.154 -4.062 2.618 1.00 82.94 89 ASP A CA 1
ATOM 705 C C . ASP A 1 89 ? -20.805 -3.750 3.273 1.00 82.94 89 ASP A C 1
ATOM 707 O O . ASP A 1 89 ? -20.639 -2.750 3.965 1.00 82.94 89 ASP A O 1
ATOM 711 N N . ILE A 1 90 ? -19.847 -4.653 3.087 1.00 77.81 90 ILE A N 1
ATOM 712 C CA . ILE A 1 90 ? -18.481 -4.532 3.612 1.00 77.81 90 ILE A CA 1
ATOM 713 C C . ILE A 1 90 ? -17.568 -3.890 2.550 1.00 77.81 90 ILE A C 1
ATOM 715 O O . ILE A 1 90 ? -16.438 -3.498 2.837 1.00 77.81 90 ILE A O 1
ATOM 719 N N . ARG A 1 91 ? -18.052 -3.750 1.308 1.00 72.69 91 ARG A N 1
ATOM 720 C CA . ARG A 1 91 ? -17.327 -3.166 0.173 1.00 72.69 91 ARG A CA 1
ATOM 721 C C . ARG A 1 91 ? -17.468 -1.650 0.139 1.00 72.69 91 ARG A C 1
ATOM 723 O O . ARG A 1 91 ? -17.829 -1.061 -0.876 1.00 72.69 91 ARG A O 1
ATOM 730 N N . GLU A 1 92 ? -17.161 -1.013 1.256 1.00 71.69 92 GLU A N 1
ATOM 731 C CA . GLU A 1 92 ? -17.187 0.439 1.372 1.00 71.69 92 GLU A CA 1
ATOM 732 C C . GLU A 1 92 ? -15.827 0.976 1.824 1.00 71.69 92 GLU A C 1
ATOM 734 O O . GLU A 1 92 ? -15.025 0.297 2.469 1.00 71.69 92 GLU A O 1
ATOM 739 N N . GLY A 1 93 ? -15.555 2.227 1.457 1.00 77.19 93 GLY A N 1
ATOM 740 C CA . GLY A 1 93 ? -14.360 2.951 1.877 1.00 77.19 93 GLY A CA 1
ATOM 741 C C . GLY A 1 93 ? -13.177 2.893 0.907 1.00 77.19 93 GLY A C 1
ATOM 742 O O . GLY A 1 93 ? -13.176 2.234 -0.135 1.00 77.19 93 GLY A O 1
ATOM 743 N N . LEU A 1 94 ? -12.140 3.648 1.269 1.00 77.38 94 LEU A N 1
ATOM 744 C CA . LEU A 1 94 ? -10.985 3.932 0.413 1.00 77.38 94 LEU A CA 1
ATOM 745 C C . LEU A 1 94 ? -10.165 2.686 0.065 1.00 77.38 94 LEU A C 1
ATOM 747 O O . LEU A 1 94 ? -9.637 2.587 -1.040 1.00 77.38 94 LEU A O 1
ATOM 751 N N . ILE A 1 95 ? -10.091 1.718 0.982 1.00 75.81 95 ILE A N 1
ATOM 752 C CA . ILE A 1 95 ? -9.355 0.466 0.768 1.00 75.81 95 ILE A CA 1
ATOM 753 C C . ILE A 1 95 ? -10.018 -0.351 -0.346 1.00 75.81 95 ILE A C 1
ATOM 755 O O . ILE A 1 95 ? -9.330 -0.794 -1.265 1.00 75.81 95 ILE A O 1
ATOM 759 N N . TRP A 1 96 ? -11.347 -0.499 -0.312 1.00 80.06 96 TRP A N 1
ATOM 760 C CA . TRP A 1 96 ? -12.083 -1.219 -1.352 1.00 80.06 96 TRP A CA 1
ATOM 761 C C . TRP A 1 96 ? -11.949 -0.530 -2.717 1.00 80.06 96 TRP A C 1
ATOM 763 O O . TRP A 1 96 ? -11.586 -1.175 -3.699 1.00 80.06 96 TRP A O 1
ATOM 773 N N . LYS A 1 97 ? -12.125 0.798 -2.763 1.00 82.50 97 LYS A N 1
ATOM 774 C CA . LYS A 1 97 ? -11.945 1.614 -3.979 1.00 82.50 97 LYS A CA 1
ATOM 775 C C . LYS A 1 97 ? -10.543 1.447 -4.580 1.00 82.50 97 LYS A C 1
ATOM 777 O O . LYS A 1 97 ? -10.400 1.315 -5.793 1.00 82.50 97 LYS A O 1
ATOM 782 N N . MET A 1 98 ? -9.502 1.401 -3.745 1.00 78.19 98 MET A N 1
ATOM 783 C CA . MET A 1 98 ? -8.126 1.154 -4.190 1.00 78.19 98 MET A CA 1
ATOM 784 C C . MET A 1 98 ? -7.951 -0.258 -4.773 1.00 78.19 98 MET A C 1
ATOM 786 O O . MET A 1 98 ? -7.290 -0.416 -5.801 1.00 78.19 98 MET A O 1
ATOM 790 N N . MET A 1 99 ? -8.548 -1.278 -4.146 1.00 75.94 99 MET A N 1
ATOM 791 C CA . MET A 1 99 ? -8.501 -2.666 -4.624 1.00 75.94 99 MET A CA 1
ATOM 792 C C . MET A 1 99 ? -9.229 -2.843 -5.961 1.00 75.94 99 MET A C 1
ATOM 794 O O . MET A 1 99 ? -8.688 -3.467 -6.876 1.00 75.94 99 MET A O 1
ATOM 798 N N . GLU A 1 100 ? -10.421 -2.264 -6.098 1.00 80.12 100 GLU A N 1
ATOM 799 C CA . GLU A 1 100 ? -11.207 -2.293 -7.333 1.00 80.12 100 GLU A CA 1
ATOM 800 C C . GLU A 1 100 ? -10.428 -1.650 -8.489 1.00 80.12 100 GLU A C 1
ATOM 802 O O . GLU A 1 100 ? -10.249 -2.256 -9.547 1.00 80.12 100 GLU A O 1
ATOM 807 N N . LEU A 1 101 ? -9.858 -0.462 -8.266 1.00 79.94 101 LEU A N 1
ATOM 808 C CA . LEU A 1 101 ? -9.055 0.230 -9.276 1.00 79.94 101 LEU A CA 1
ATOM 809 C C . LEU A 1 101 ? -7.784 -0.543 -9.652 1.00 79.94 101 LEU A C 1
ATOM 811 O O . LEU A 1 101 ? -7.429 -0.588 -10.826 1.00 79.94 101 LEU A O 1
ATOM 815 N N . GLY A 1 102 ? -7.107 -1.159 -8.678 1.00 75.62 102 GLY A N 1
ATOM 816 C CA . GLY A 1 102 ? -5.868 -1.906 -8.909 1.00 75.62 102 GLY A CA 1
ATOM 817 C C . GLY A 1 102 ? -6.054 -3.259 -9.603 1.00 75.62 102 GLY A C 1
ATOM 818 O O . GLY A 1 102 ? -5.093 -3.787 -10.159 1.00 75.62 102 GLY A O 1
ATOM 819 N N . THR A 1 103 ? -7.264 -3.822 -9.566 1.00 76.31 103 THR A N 1
ATOM 820 C CA . THR A 1 103 ? -7.602 -5.109 -10.201 1.00 76.31 103 THR A CA 1
ATOM 821 C C . THR A 1 103 ? -8.397 -4.954 -11.496 1.00 76.31 103 THR A C 1
ATOM 823 O O . THR A 1 103 ? -8.528 -5.920 -12.246 1.00 76.31 103 THR A O 1
ATOM 826 N N . THR A 1 104 ? -8.885 -3.747 -11.797 1.00 80.75 104 THR A N 1
ATOM 827 C CA . THR A 1 104 ? -9.572 -3.453 -13.056 1.00 80.75 104 THR A CA 1
ATOM 828 C C . THR A 1 104 ? -8.589 -3.555 -14.229 1.00 80.75 104 THR A C 1
ATOM 830 O O . THR A 1 104 ? -7.598 -2.820 -14.247 1.00 80.75 104 THR A O 1
ATOM 833 N N . PRO A 1 105 ? -8.850 -4.407 -15.240 1.00 77.69 105 PRO A N 1
ATOM 834 C CA . PRO A 1 105 ? -8.018 -4.470 -16.434 1.00 77.69 105 PRO A CA 1
ATOM 835 C C . PRO A 1 105 ? -7.950 -3.107 -17.129 1.00 77.69 105 PRO A C 1
ATOM 837 O O . PRO A 1 105 ? -8.975 -2.530 -17.509 1.00 77.69 105 PRO A O 1
ATOM 840 N N . ASN A 1 106 ? -6.734 -2.600 -17.309 1.00 78.00 106 ASN A N 1
ATOM 841 C CA . ASN A 1 106 ? -6.490 -1.354 -18.016 1.00 78.00 106 ASN A CA 1
ATOM 842 C C . ASN A 1 106 ? -6.168 -1.650 -19.484 1.00 78.00 106 ASN A C 1
ATOM 844 O O . ASN A 1 106 ? -5.140 -2.238 -19.806 1.00 78.00 106 ASN A O 1
ATOM 848 N N . ILE A 1 107 ? -7.032 -1.205 -20.391 1.00 77.88 107 ILE A N 1
ATOM 849 C CA . ILE A 1 107 ? -6.894 -1.376 -21.841 1.00 77.88 107 ILE A CA 1
ATOM 850 C C . ILE A 1 107 ? -5.571 -0.768 -22.328 1.00 77.88 107 ILE A C 1
ATOM 852 O O . ILE A 1 107 ? -4.924 -1.327 -23.211 1.00 77.88 107 ILE A O 1
ATOM 856 N N . ALA A 1 108 ? -5.112 0.330 -21.721 1.00 76.12 108 ALA A N 1
ATOM 857 C CA . ALA A 1 108 ? -3.838 0.944 -22.088 1.00 76.12 108 ALA A CA 1
ATOM 858 C C . ALA A 1 108 ? -2.609 0.073 -21.757 1.00 76.12 108 ALA A C 1
ATOM 860 O O . ALA A 1 108 ? -1.553 0.298 -22.345 1.00 76.12 108 ALA A O 1
ATOM 861 N N . ASP A 1 109 ? -2.734 -0.931 -20.878 1.00 73.19 109 ASP A N 1
ATOM 862 C CA . ASP A 1 109 ? -1.655 -1.896 -20.613 1.00 73.19 109 ASP A CA 1
ATOM 863 C C . ASP A 1 109 ? -1.505 -2.914 -21.763 1.00 73.19 109 ASP A C 1
ATOM 865 O O . ASP A 1 109 ? -0.424 -3.467 -21.956 1.00 73.19 109 ASP A O 1
ATOM 869 N N . PHE A 1 110 ? -2.556 -3.128 -22.566 1.00 77.62 110 PHE A N 1
ATOM 870 C CA . PHE A 1 110 ? -2.555 -4.059 -23.705 1.00 77.62 110 PHE A CA 1
ATOM 871 C C . PHE A 1 110 ? -2.308 -3.372 -25.056 1.00 77.62 110 PHE A C 1
ATOM 873 O O . PHE A 1 110 ? -1.851 -4.016 -25.999 1.00 77.62 110 PHE A O 1
ATOM 880 N N . TYR A 1 111 ? -2.590 -2.068 -25.160 1.00 77.38 111 TYR A N 1
ATOM 881 C CA . TYR A 1 111 ? -2.484 -1.298 -26.403 1.00 77.38 111 TYR A CA 1
ATOM 882 C C . TYR A 1 111 ? -1.501 -0.124 -26.251 1.00 77.38 111 TYR A C 1
ATOM 884 O O . TYR A 1 111 ? -1.887 0.937 -25.749 1.00 77.38 111 TYR A O 1
ATOM 892 N N . PRO A 1 112 ? -0.253 -0.250 -26.755 1.00 68.06 112 PRO A N 1
ATOM 893 C CA . PRO A 1 112 ? 0.816 0.744 -26.580 1.00 68.06 112 PRO A CA 1
ATOM 894 C C . PRO A 1 112 ? 0.526 2.156 -27.115 1.00 68.06 112 PRO A C 1
ATOM 896 O O . PRO A 1 112 ? 1.261 3.092 -26.808 1.00 68.06 112 PRO A O 1
ATOM 899 N N . LEU A 1 113 ? -0.532 2.332 -27.912 1.00 72.19 113 LEU A N 1
ATOM 900 C CA . LEU A 1 113 ? -0.927 3.618 -28.499 1.00 72.19 113 LEU A CA 1
ATOM 901 C C . LEU A 1 113 ? -1.786 4.484 -27.559 1.00 72.19 113 LEU A C 1
ATOM 903 O O . LEU A 1 113 ? -1.874 5.695 -27.748 1.00 72.19 113 LEU A O 1
ATOM 907 N N . LEU A 1 114 ? -2.407 3.886 -26.539 1.00 66.56 114 LEU A N 1
ATOM 908 C CA . LEU A 1 114 ? -3.353 4.546 -25.633 1.00 66.56 114 LEU A CA 1
ATOM 909 C C . LEU A 1 114 ? -2.831 5.008 -24.243 1.00 66.56 114 LEU A C 1
ATOM 911 O O . LEU A 1 114 ? -3.641 5.587 -23.513 1.00 66.56 114 LEU A O 1
ATOM 915 N N . PRO A 1 115 ? -1.542 4.877 -23.837 1.00 66.12 115 PRO A N 1
ATOM 916 C CA . PRO A 1 115 ? -1.091 5.280 -22.494 1.00 66.12 115 PRO A CA 1
ATOM 917 C C . PRO A 1 115 ? -1.357 6.742 -22.108 1.00 66.12 115 PRO A C 1
ATOM 919 O O . PRO A 1 115 ? -1.475 7.061 -20.928 1.00 66.12 115 PRO A O 1
ATOM 922 N N . ARG A 1 116 ? -1.435 7.656 -23.084 1.00 66.00 116 ARG A N 1
ATOM 923 C CA . ARG A 1 116 ? -1.607 9.098 -22.822 1.00 66.00 116 ARG A CA 1
ATOM 924 C C . ARG A 1 116 ? -3.059 9.540 -22.672 1.00 66.00 116 ARG A C 1
ATOM 926 O O . ARG A 1 116 ? -3.285 10.646 -22.196 1.00 66.00 116 ARG A O 1
ATOM 933 N N . LEU A 1 117 ? -4.015 8.715 -23.091 1.00 73.44 117 LEU A N 1
ATOM 934 C CA . LEU A 1 117 ? -5.413 9.128 -23.204 1.00 73.44 117 LEU A CA 1
ATOM 935 C C . LEU A 1 117 ? -6.239 8.834 -21.945 1.00 73.44 117 LEU A C 1
ATOM 937 O O . LEU A 1 117 ? -7.308 9.413 -21.808 1.00 73.44 117 LEU A O 1
ATOM 941 N N . ASP A 1 118 ? -5.754 7.969 -21.038 1.00 77.88 118 ASP A N 1
ATOM 942 C CA . ASP A 1 118 ? -6.489 7.507 -19.841 1.00 77.88 118 ASP A CA 1
ATOM 943 C C . ASP A 1 118 ? -7.953 7.157 -20.173 1.00 77.88 118 ASP A C 1
ATOM 945 O O . ASP A 1 118 ? -8.890 7.664 -19.564 1.00 77.88 118 ASP A O 1
ATOM 949 N N . VAL A 1 119 ? -8.151 6.309 -21.191 1.00 81.69 119 VAL A N 1
ATOM 950 C CA . VAL A 1 119 ? -9.464 6.044 -21.818 1.00 81.69 119 VAL A CA 1
ATOM 951 C C . VAL A 1 119 ? -10.527 5.594 -20.806 1.00 81.69 119 VAL A C 1
ATOM 953 O O . VAL A 1 119 ? -11.699 5.932 -20.940 1.00 81.69 119 VAL A O 1
ATOM 956 N N . GLN A 1 120 ? -10.126 4.856 -19.768 1.00 84.88 120 GLN A N 1
ATOM 957 C CA . GLN A 1 120 ? -11.022 4.378 -18.704 1.00 84.88 120 GLN A CA 1
ATOM 958 C C . GLN A 1 120 ? -11.072 5.316 -17.480 1.00 84.88 120 GLN A C 1
ATOM 960 O O . GLN A 1 120 ? -11.779 5.041 -16.502 1.00 84.88 120 GLN A O 1
ATOM 965 N N . GLY A 1 121 ? -10.304 6.408 -17.501 1.00 86.75 121 GLY A N 1
ATOM 966 C CA . GLY A 1 121 ? -10.133 7.328 -16.380 1.00 86.75 121 GLY A CA 1
ATOM 967 C C . GLY A 1 121 ? -9.492 6.680 -15.150 1.00 86.75 121 GLY A C 1
ATOM 968 O O . GLY A 1 121 ? -9.626 7.212 -14.046 1.00 86.75 121 GLY A O 1
ATOM 969 N N . LEU A 1 122 ? -8.880 5.498 -15.296 1.00 84.56 122 LEU A N 1
ATOM 970 C CA . LEU A 1 122 ? -8.365 4.701 -14.180 1.00 84.56 122 LEU A CA 1
ATOM 971 C C . LEU A 1 122 ? -7.237 5.434 -13.471 1.00 84.56 122 LEU A C 1
ATOM 973 O O . LEU A 1 122 ? -7.205 5.448 -12.242 1.00 84.56 122 LEU A O 1
ATOM 977 N N . ARG A 1 123 ? -6.367 6.114 -14.223 1.00 82.31 123 ARG A N 1
ATOM 978 C CA . ARG A 1 123 ? -5.276 6.888 -13.632 1.00 82.31 123 ARG A CA 1
ATOM 979 C C . ARG A 1 123 ? -5.818 8.068 -12.828 1.00 82.31 123 ARG A C 1
ATOM 981 O O . ARG A 1 123 ? -5.383 8.285 -11.697 1.00 82.31 123 ARG A O 1
ATOM 988 N N . LYS A 1 124 ? -6.796 8.805 -13.370 1.00 87.25 124 LYS A N 1
ATOM 989 C CA . LYS A 1 124 ? -7.460 9.905 -12.649 1.00 87.25 124 LYS A CA 1
ATOM 990 C C . LYS A 1 124 ? -8.163 9.416 -11.378 1.00 87.25 124 LYS A C 1
ATOM 992 O O . LYS A 1 124 ? -8.019 10.037 -10.326 1.00 87.25 124 LYS A O 1
ATOM 997 N N . LYS A 1 125 ? -8.894 8.299 -11.454 1.00 88.75 125 LYS A N 1
ATOM 998 C CA . LYS A 1 125 ? -9.582 7.692 -10.302 1.00 88.75 125 LYS A CA 1
ATOM 999 C C . LYS A 1 125 ? -8.595 7.212 -9.233 1.00 88.75 125 LYS A C 1
ATOM 1001 O O . LYS A 1 125 ? -8.824 7.464 -8.052 1.00 88.75 125 LYS A O 1
ATOM 1006 N N . ALA A 1 126 ? -7.491 6.582 -9.639 1.00 84.00 126 ALA A N 1
ATOM 1007 C CA . ALA A 1 126 ? -6.436 6.129 -8.735 1.00 84.00 126 ALA A CA 1
ATOM 1008 C C . ALA A 1 126 ? -5.770 7.303 -8.011 1.00 84.00 126 ALA A C 1
ATOM 1010 O O . ALA A 1 126 ? -5.594 7.244 -6.799 1.00 84.00 126 ALA A O 1
ATOM 1011 N N . LEU A 1 127 ? -5.467 8.395 -8.723 1.00 85.12 127 LEU A N 1
ATOM 1012 C CA . LEU A 1 127 ? -4.917 9.604 -8.107 1.00 85.12 127 LEU A CA 1
ATOM 1013 C C . LEU A 1 127 ? -5.878 10.212 -7.076 1.00 85.12 127 LEU A C 1
ATOM 1015 O O . LEU A 1 127 ? -5.450 10.551 -5.978 1.00 85.12 127 LEU A O 1
ATOM 1019 N N . GLY A 1 128 ? -7.172 10.309 -7.403 1.00 87.00 128 GLY A N 1
ATOM 1020 C CA . GLY A 1 128 ? -8.185 10.783 -6.455 1.00 87.00 128 GLY A CA 1
ATOM 1021 C C . GLY A 1 128 ? -8.238 9.922 -5.191 1.00 87.00 128 GLY A C 1
ATOM 1022 O O . GLY A 1 128 ? -8.154 10.447 -4.087 1.00 87.00 128 GLY A O 1
ATOM 1023 N N . CYS A 1 129 ? -8.268 8.597 -5.358 1.00 86.12 129 CYS A N 1
ATOM 1024 C CA . CYS A 1 129 ? -8.262 7.655 -4.240 1.00 86.12 129 CYS A CA 1
ATOM 1025 C C . CYS A 1 129 ? -7.001 7.778 -3.367 1.00 86.12 129 CYS A C 1
ATOM 1027 O O . CYS A 1 129 ? -7.099 7.720 -2.146 1.00 86.12 129 CYS A O 1
ATOM 1029 N N . LEU A 1 130 ? -5.821 7.956 -3.971 1.00 81.75 130 LEU A N 1
ATOM 1030 C CA . LEU A 1 130 ? -4.571 8.147 -3.229 1.00 81.75 130 LEU A CA 1
ATOM 1031 C C . LEU A 1 130 ? -4.568 9.450 -2.431 1.00 81.75 130 LEU A C 1
ATOM 1033 O O . LEU A 1 130 ? -4.159 9.438 -1.276 1.00 81.75 130 LEU A O 1
ATOM 1037 N N . ASN A 1 131 ? -5.057 10.545 -3.015 1.00 86.25 131 ASN A N 1
ATOM 1038 C CA . ASN A 1 131 ? -5.155 11.826 -2.317 1.00 86.25 131 ASN A CA 1
ATOM 1039 C C . ASN A 1 131 ? -6.113 11.741 -1.123 1.00 86.25 131 ASN A C 1
ATOM 1041 O O . ASN A 1 131 ? -5.790 12.241 -0.051 1.00 86.25 131 ASN A O 1
ATOM 1045 N N . GLU A 1 132 ? -7.257 11.068 -1.287 1.00 87.44 132 GLU A N 1
ATOM 1046 C CA . GLU A 1 132 ? -8.186 10.814 -0.180 1.00 87.44 132 GLU A CA 1
ATOM 1047 C C . GLU A 1 132 ? -7.509 9.993 0.935 1.00 87.44 132 GLU A C 1
ATOM 1049 O O . GLU A 1 132 ? -7.634 10.344 2.104 1.00 87.44 132 GLU A O 1
ATOM 1054 N N . ILE A 1 133 ? -6.742 8.947 0.594 1.00 82.38 133 ILE A N 1
ATOM 1055 C CA . ILE A 1 133 ? -6.002 8.130 1.575 1.00 82.38 133 ILE A CA 1
ATOM 1056 C C . ILE A 1 133 ? -4.932 8.951 2.301 1.00 82.38 133 ILE A C 1
ATOM 1058 O O . ILE A 1 133 ? -4.810 8.846 3.519 1.00 82.38 133 ILE A O 1
ATOM 1062 N N . PHE A 1 134 ? -4.151 9.756 1.580 1.00 84.69 134 PHE A N 1
ATOM 1063 C CA . PHE A 1 134 ? -3.111 10.591 2.185 1.00 84.69 134 PHE A CA 1
ATOM 1064 C C . PHE A 1 134 ? -3.699 11.678 3.086 1.00 84.69 134 PHE A C 1
ATOM 1066 O O . PHE A 1 134 ? -3.160 11.921 4.165 1.00 84.69 134 PHE A O 1
ATOM 1073 N N . GLY A 1 135 ? -4.852 12.240 2.713 1.00 85.19 135 GLY A N 1
ATOM 1074 C CA . GLY A 1 135 ? -5.565 13.217 3.534 1.00 85.19 135 GLY A CA 1
ATOM 1075 C C . GLY A 1 135 ? -5.991 12.682 4.906 1.00 85.19 135 GLY A C 1
ATOM 1076 O O . GLY A 1 135 ? -6.079 13.456 5.854 1.00 85.19 135 GLY A O 1
ATOM 1077 N N . VAL A 1 136 ? -6.193 11.364 5.057 1.00 83.06 136 VAL A N 1
ATOM 1078 C CA . VAL A 1 136 ? -6.523 10.751 6.362 1.00 83.06 136 VAL A CA 1
ATOM 1079 C C . VAL A 1 136 ? -5.396 10.948 7.381 1.00 83.06 136 VAL A C 1
ATOM 1081 O O . VAL A 1 136 ? -5.664 11.162 8.562 1.00 83.06 136 VAL A O 1
ATOM 1084 N N . TRP A 1 137 ? -4.138 10.875 6.941 1.00 81.25 137 TRP A N 1
ATOM 1085 C CA . TRP A 1 137 ? -2.974 10.867 7.834 1.00 81.25 137 TRP A CA 1
ATOM 1086 C C . TRP A 1 137 ? -2.243 12.208 7.885 1.00 81.25 137 TRP A C 1
ATOM 1088 O O . TRP A 1 137 ? -1.485 12.440 8.824 1.00 81.25 137 TRP A O 1
ATOM 1098 N N . GLU A 1 138 ? -2.475 13.094 6.914 1.00 87.19 138 GLU A N 1
ATOM 1099 C CA . GLU A 1 138 ? -1.795 14.388 6.791 1.00 87.19 138 GLU A CA 1
ATOM 1100 C C . GLU A 1 138 ? -1.896 15.223 8.074 1.00 87.19 138 GLU A C 1
ATOM 1102 O O . GLU A 1 138 ? -0.889 15.732 8.568 1.00 87.19 138 GLU A O 1
ATOM 1107 N N . PHE A 1 139 ? -3.091 15.283 8.672 1.00 84.75 139 PHE A N 1
ATOM 1108 C CA . PHE A 1 139 ? -3.303 15.990 9.935 1.00 84.75 139 PHE A CA 1
ATOM 1109 C C . PHE A 1 139 ? -2.443 15.416 11.072 1.00 84.75 139 PHE A C 1
ATOM 1111 O O . PHE A 1 139 ? -1.759 16.167 11.763 1.00 84.75 139 PHE A O 1
ATOM 1118 N N . LEU A 1 140 ? -2.419 14.088 11.222 1.00 84.56 140 LEU A N 1
ATOM 1119 C CA . LEU A 1 140 ? -1.674 13.402 12.285 1.00 84.56 140 LEU A CA 1
ATOM 1120 C C . LEU A 1 140 ? -0.158 13.565 12.127 1.00 84.56 140 LEU A C 1
ATOM 1122 O O . LEU A 1 140 ? 0.561 13.743 13.111 1.00 84.56 140 LEU A O 1
ATOM 1126 N N . ILE A 1 141 ? 0.339 13.513 10.887 1.00 88.31 141 ILE A N 1
ATOM 1127 C CA . ILE A 1 141 ? 1.757 13.731 10.584 1.00 88.31 141 ILE A CA 1
ATOM 1128 C C . ILE A 1 141 ? 2.143 15.169 10.942 1.00 88.31 141 ILE A C 1
ATOM 1130 O O . ILE A 1 141 ? 3.145 15.384 11.630 1.00 88.31 141 ILE A O 1
ATOM 1134 N N . LYS A 1 142 ? 1.327 16.143 10.524 1.00 88.56 142 LYS A N 1
ATOM 1135 C CA . LYS A 1 142 ? 1.562 17.564 10.781 1.00 88.56 142 LYS A CA 1
ATOM 1136 C C . LYS A 1 142 ? 1.581 17.876 12.277 1.00 88.56 142 LYS A C 1
ATOM 1138 O O . LYS A 1 142 ? 2.569 18.419 12.769 1.00 88.56 142 LYS A O 1
ATOM 1143 N N . GLU A 1 143 ? 0.541 17.464 12.999 1.00 86.31 143 GLU A N 1
ATOM 1144 C CA . GLU A 1 143 ? 0.414 17.665 14.448 1.00 86.31 143 GLU A CA 1
ATOM 1145 C C . GLU A 1 143 ? 1.646 17.138 15.199 1.00 86.31 143 GLU A C 1
ATOM 1147 O O . GLU A 1 143 ? 2.192 17.792 16.094 1.00 86.31 143 GLU A O 1
ATOM 1152 N N . ARG A 1 144 ? 2.140 15.959 14.806 1.00 85.56 144 ARG A N 1
ATOM 1153 C CA . ARG A 1 144 ? 3.258 15.309 15.489 1.00 85.56 144 ARG A CA 1
ATOM 1154 C C . ARG A 1 144 ? 4.622 15.922 15.167 1.00 85.56 144 ARG A C 1
ATOM 1156 O O . ARG A 1 144 ? 5.501 15.952 16.036 1.00 85.56 144 ARG A O 1
ATOM 1163 N N . ARG A 1 145 ? 4.808 16.447 13.951 1.00 86.06 145 ARG A N 1
ATOM 1164 C CA . ARG A 1 145 ? 6.008 17.222 13.591 1.00 86.06 145 ARG A CA 1
ATOM 1165 C C . ARG A 1 145 ? 6.075 18.535 14.365 1.00 86.06 145 ARG A C 1
ATOM 1167 O O . ARG A 1 145 ? 7.127 18.859 14.907 1.00 86.06 145 ARG A O 1
ATOM 1174 N N . GLU A 1 146 ? 4.955 19.243 14.475 1.00 84.69 146 GLU A N 1
ATOM 1175 C CA . GLU A 1 146 ? 4.860 20.503 15.222 1.00 84.69 146 GLU A CA 1
ATOM 1176 C C . GLU A 1 146 ? 5.086 20.284 16.728 1.00 84.69 146 GLU A C 1
ATOM 1178 O O . GLU A 1 146 ? 5.851 21.015 17.361 1.00 84.69 146 GLU A O 1
ATOM 1183 N N . SER A 1 147 ? 4.525 19.207 17.285 1.00 74.50 147 SER A N 1
ATOM 1184 C CA . SER A 1 147 ? 4.683 18.843 18.702 1.00 74.50 147 SER A CA 1
ATOM 1185 C C . SER A 1 147 ? 6.111 18.418 19.077 1.00 74.50 147 SER A C 1
ATOM 1187 O O . SER A 1 147 ? 6.525 18.575 20.225 1.00 74.50 147 SER A O 1
ATOM 1189 N N . SER A 1 148 ? 6.905 17.923 18.120 1.00 63.47 148 SER A N 1
ATOM 1190 C CA . SER A 1 148 ? 8.303 17.521 18.350 1.00 63.47 148 SER A CA 1
ATOM 1191 C C . SER A 1 148 ? 9.258 18.708 18.561 1.00 63.47 148 SER A C 1
ATOM 1193 O O . SER A 1 148 ? 10.366 18.518 19.062 1.00 63.47 148 SER A O 1
ATOM 1195 N N . HIS A 1 149 ? 8.843 19.936 18.226 1.00 56.59 149 HIS A N 1
ATOM 1196 C CA . HIS A 1 149 ? 9.627 21.158 18.446 1.00 56.59 149 HIS A CA 1
ATOM 1197 C C . HIS A 1 149 ? 9.349 21.852 19.793 1.00 56.59 149 HIS A C 1
ATOM 1199 O O . HIS A 1 149 ? 10.054 22.799 20.141 1.00 56.59 149 HIS A O 1
ATOM 1205 N N . GLY A 1 150 ? 8.392 21.364 20.594 1.00 48.88 150 GLY A N 1
ATOM 1206 C CA . GLY A 1 150 ? 8.066 21.922 21.908 1.00 48.88 150 GLY A CA 1
ATOM 1207 C C . GLY A 1 150 ? 7.908 20.848 22.981 1.00 48.88 150 GLY A C 1
ATOM 1208 O O . GLY A 1 150 ? 6.853 20.246 23.057 1.00 48.88 150 GLY A O 1
ATOM 1209 N N . HIS A 1 151 ? 8.956 20.638 23.793 1.00 46.94 151 HIS A N 1
ATOM 1210 C CA . HIS A 1 151 ? 9.056 20.064 25.160 1.00 46.94 151 HIS A CA 1
ATOM 1211 C C . HIS A 1 151 ? 8.007 19.070 25.743 1.00 46.94 151 HIS A C 1
ATOM 1213 O O . HIS A 1 151 ? 8.070 18.783 26.938 1.00 46.94 151 HIS A O 1
ATOM 1219 N N . SER A 1 152 ? 7.090 18.472 24.980 1.00 48.25 152 SER A N 1
ATOM 1220 C CA . SER A 1 152 ? 6.114 17.506 25.492 1.00 48.25 152 SER A CA 1
ATOM 1221 C C . SER A 1 152 ? 6.533 16.072 25.156 1.00 48.25 152 SER A C 1
ATOM 1223 O O . SER A 1 152 ? 6.774 15.693 24.013 1.00 48.25 152 SER A O 1
ATOM 1225 N N . ASN A 1 153 ? 6.669 15.268 26.206 1.00 51.22 153 ASN A N 1
ATOM 1226 C CA . ASN A 1 153 ? 7.241 13.927 26.196 1.00 51.22 153 ASN A CA 1
ATOM 1227 C C . ASN A 1 153 ? 6.195 12.849 25.849 1.00 51.22 153 ASN A C 1
ATOM 1229 O O . ASN A 1 153 ? 6.102 11.833 26.535 1.00 51.22 153 ASN A O 1
ATOM 1233 N N . THR A 1 154 ? 5.363 13.064 24.827 1.00 52.06 154 THR A N 1
ATOM 1234 C CA . THR A 1 154 ? 4.346 12.079 24.418 1.00 52.06 154 THR A CA 1
ATOM 1235 C C . THR A 1 154 ? 4.833 11.260 23.223 1.00 52.06 154 THR A C 1
ATOM 1237 O O . THR A 1 154 ? 4.316 11.338 22.112 1.00 52.06 154 THR A O 1
ATOM 1240 N N . LYS A 1 155 ? 5.859 10.429 23.450 1.00 60.44 155 LYS A N 1
ATOM 1241 C CA . LYS A 1 155 ? 6.153 9.320 22.530 1.00 60.44 155 LYS A CA 1
ATOM 1242 C C . LYS A 1 155 ? 5.051 8.278 22.703 1.00 60.44 155 LYS A C 1
ATOM 1244 O O . LYS A 1 155 ? 4.972 7.633 23.745 1.00 60.44 155 LYS A O 1
ATOM 1249 N N . HIS A 1 156 ? 4.200 8.145 21.695 1.00 61.72 156 HIS A N 1
ATOM 1250 C CA . HIS A 1 156 ? 3.091 7.192 21.672 1.00 61.72 156 HIS A CA 1
ATOM 1251 C C . HIS A 1 156 ? 3.582 5.758 21.411 1.00 61.72 156 HIS A C 1
ATOM 1253 O O . HIS A 1 156 ? 2.844 4.798 21.622 1.00 61.72 156 HIS A O 1
ATOM 1259 N N . GLY A 1 157 ? 4.845 5.603 20.996 1.00 71.56 157 GLY A N 1
ATOM 1260 C CA . GLY A 1 157 ? 5.478 4.308 20.761 1.00 71.56 157 GLY A CA 1
ATOM 1261 C C . GLY A 1 157 ? 4.882 3.574 19.562 1.00 71.56 157 GLY A C 1
ATOM 1262 O O . GLY A 1 157 ? 4.954 2.346 19.498 1.00 71.56 157 GLY A O 1
ATOM 1263 N N . ASP A 1 158 ? 4.268 4.314 18.639 1.00 78.94 158 ASP A N 1
ATOM 1264 C CA . ASP A 1 158 ? 3.607 3.779 17.453 1.00 78.94 158 ASP A CA 1
ATOM 1265 C C . ASP A 1 158 ? 4.501 3.879 16.197 1.00 78.94 158 ASP A C 1
ATOM 1267 O O . ASP A 1 158 ? 5.657 4.312 16.239 1.00 78.94 158 ASP A O 1
ATOM 1271 N N . PHE A 1 159 ? 3.979 3.436 15.052 1.00 80.31 159 PHE A N 1
ATOM 1272 C CA . PHE A 1 159 ? 4.732 3.425 13.796 1.00 80.31 159 PHE A CA 1
ATOM 1273 C C . PHE A 1 159 ? 5.080 4.815 13.267 1.00 80.31 159 PHE A C 1
ATOM 1275 O O . PHE A 1 159 ? 6.127 4.975 12.638 1.00 80.31 159 PHE A O 1
ATOM 1282 N N . LEU A 1 160 ? 4.242 5.818 13.526 1.00 84.88 160 LEU A N 1
ATOM 1283 C CA . LEU A 1 160 ? 4.507 7.172 13.061 1.00 84.88 160 LEU A CA 1
ATOM 1284 C C . LEU A 1 160 ? 5.689 7.778 13.833 1.00 84.88 160 LEU A C 1
ATOM 1286 O O . LEU A 1 160 ? 6.546 8.409 13.218 1.00 84.88 160 LEU A O 1
ATOM 1290 N N . ASP A 1 161 ? 5.821 7.488 15.131 1.00 83.12 161 ASP A N 1
ATOM 1291 C CA . ASP A 1 161 ? 7.003 7.891 15.912 1.00 83.12 161 ASP A CA 1
ATOM 1292 C C . ASP A 1 161 ? 8.293 7.291 15.349 1.00 83.12 161 ASP A C 1
ATOM 1294 O O . ASP A 1 161 ? 9.318 7.970 15.251 1.00 83.12 161 ASP A O 1
ATOM 1298 N N . VAL A 1 162 ? 8.239 6.018 14.948 1.00 83.19 162 VAL A N 1
ATOM 1299 C CA . VAL A 1 162 ? 9.372 5.328 14.328 1.00 83.19 162 VAL A CA 1
ATOM 1300 C C . VAL A 1 162 ? 9.776 6.016 13.025 1.00 83.19 162 VAL A C 1
ATOM 1302 O O . VAL A 1 162 ? 10.964 6.260 12.811 1.00 83.19 162 VAL A O 1
ATOM 1305 N N . PHE A 1 163 ? 8.823 6.368 12.161 1.00 85.31 163 PHE A N 1
ATOM 1306 C CA . PHE A 1 163 ? 9.135 7.039 10.897 1.00 85.31 163 PHE A CA 1
ATOM 1307 C C . PHE A 1 163 ? 9.749 8.420 11.103 1.00 85.31 163 PHE A C 1
ATOM 1309 O O . PHE A 1 163 ? 10.787 8.727 10.512 1.00 85.31 163 PHE A O 1
ATOM 1316 N N . LEU A 1 164 ? 9.154 9.226 11.982 1.00 87.38 164 LEU A N 1
ATOM 1317 C CA . LEU A 1 164 ? 9.646 10.568 12.275 1.00 87.38 164 LEU A CA 1
ATOM 1318 C C . LEU A 1 164 ? 11.052 10.527 12.893 1.00 87.38 164 LEU A C 1
ATOM 1320 O O . LEU A 1 164 ? 11.923 11.284 12.469 1.00 87.38 164 LEU A O 1
ATOM 1324 N N . ALA A 1 165 ? 11.317 9.592 13.812 1.00 83.75 165 ALA A N 1
ATOM 1325 C CA . ALA A 1 165 ? 12.636 9.419 14.427 1.00 83.75 165 ALA A CA 1
ATOM 1326 C C . ALA A 1 165 ? 13.731 8.989 13.433 1.00 83.75 165 ALA A C 1
ATOM 1328 O O . ALA A 1 165 ? 14.906 9.267 13.659 1.00 83.75 165 ALA A O 1
ATOM 1329 N N . ASN A 1 166 ? 13.356 8.330 12.333 1.00 82.12 166 ASN A N 1
ATOM 1330 C CA . ASN A 1 166 ? 14.275 7.951 11.258 1.00 82.12 166 ASN A CA 1
ATOM 1331 C C . ASN A 1 166 ? 14.355 9.010 10.137 1.00 82.12 166 ASN A C 1
ATOM 1333 O O . ASN A 1 166 ? 14.937 8.738 9.089 1.00 82.12 166 ASN A O 1
ATOM 1337 N N . GLY A 1 167 ? 13.779 10.203 10.333 1.00 84.44 167 GLY A N 1
ATOM 1338 C CA . GLY A 1 167 ? 13.892 11.324 9.394 1.00 84.44 167 GLY A CA 1
ATOM 1339 C C . GLY A 1 167 ? 13.081 11.162 8.108 1.00 84.44 167 GLY A C 1
ATOM 1340 O O . GLY A 1 167 ? 13.417 11.775 7.098 1.00 84.44 167 GLY A O 1
ATOM 1341 N N . PHE A 1 168 ? 12.029 10.341 8.124 1.00 84.94 168 PHE A N 1
ATOM 1342 C CA . PHE A 1 168 ? 11.191 10.130 6.946 1.00 84.94 168 PHE A CA 1
ATOM 1343 C C . PHE A 1 168 ? 10.455 11.413 6.547 1.00 84.94 168 PHE A C 1
ATOM 1345 O O . PHE A 1 168 ? 9.944 12.132 7.412 1.00 84.94 168 PHE A O 1
ATOM 1352 N N . THR A 1 169 ? 10.350 11.673 5.242 1.00 84.81 169 THR A N 1
ATOM 1353 C CA . THR A 1 169 ? 9.483 12.725 4.688 1.00 84.81 169 THR A CA 1
ATOM 1354 C C . THR A 1 169 ? 8.023 12.277 4.662 1.00 84.81 169 THR A C 1
ATOM 1356 O O . THR A 1 169 ? 7.720 11.086 4.777 1.00 84.81 169 THR A O 1
ATOM 1359 N N . ASP A 1 170 ? 7.102 13.222 4.487 1.00 85.38 170 ASP A N 1
ATOM 1360 C CA . ASP A 1 170 ? 5.667 12.928 4.421 1.00 85.38 170 ASP A CA 1
ATOM 1361 C C . ASP A 1 170 ? 5.345 12.008 3.240 1.00 85.38 170 ASP A C 1
ATOM 1363 O O . ASP A 1 170 ? 4.562 11.072 3.379 1.00 85.38 170 ASP A O 1
ATOM 1367 N N . GLU A 1 171 ? 6.022 12.179 2.101 1.00 79.88 171 GLU A N 1
ATOM 1368 C CA . GLU A 1 171 ? 5.867 11.304 0.937 1.00 79.88 171 GLU A CA 1
ATOM 1369 C C . GLU A 1 171 ? 6.332 9.872 1.221 1.00 79.88 171 GLU A C 1
ATOM 1371 O O . GLU A 1 171 ? 5.703 8.916 0.764 1.00 79.88 171 GLU A O 1
ATOM 1376 N N . GLN A 1 172 ? 7.417 9.703 1.984 1.00 78.94 172 GLN A N 1
ATOM 1377 C CA . GLN A 1 172 ? 7.911 8.380 2.373 1.00 78.94 172 GLN A CA 1
ATOM 1378 C C . GLN A 1 172 ? 6.967 7.698 3.369 1.00 78.94 172 GLN A C 1
ATOM 1380 O O . GLN A 1 172 ? 6.711 6.500 3.247 1.00 78.94 172 GLN A O 1
ATOM 1385 N N . ILE A 1 173 ? 6.421 8.453 4.325 1.00 84.12 173 ILE A N 1
ATOM 1386 C CA . ILE A 1 173 ? 5.423 7.963 5.286 1.00 84.12 173 ILE A CA 1
ATOM 1387 C C . ILE A 1 173 ? 4.152 7.526 4.550 1.00 84.12 173 ILE A C 1
ATOM 1389 O O . ILE A 1 173 ? 3.677 6.405 4.729 1.00 84.12 173 ILE A O 1
ATOM 1393 N N . ASN A 1 174 ? 3.652 8.376 3.655 1.00 82.12 174 ASN A N 1
ATOM 1394 C CA . ASN A 1 174 ? 2.504 8.104 2.797 1.00 82.12 174 ASN A CA 1
ATOM 1395 C C . ASN A 1 174 ? 2.701 6.831 1.964 1.00 82.12 174 ASN A C 1
ATOM 1397 O O . ASN A 1 174 ? 1.824 5.963 1.921 1.00 82.12 174 ASN A O 1
ATOM 1401 N N . ALA A 1 175 ? 3.874 6.669 1.351 1.00 77.12 175 ALA A N 1
ATOM 1402 C CA . ALA A 1 175 ? 4.196 5.465 0.599 1.00 77.12 175 ALA A CA 1
ATOM 1403 C C . ALA A 1 175 ? 4.206 4.206 1.485 1.00 77.12 175 ALA A C 1
ATOM 1405 O O . ALA A 1 175 ? 3.623 3.192 1.105 1.00 77.12 175 ALA A O 1
ATOM 1406 N N . LEU A 1 176 ? 4.791 4.262 2.687 1.00 76.81 176 LEU A N 1
ATOM 1407 C CA . LEU A 1 176 ? 4.808 3.128 3.618 1.00 76.81 176 LEU A CA 1
ATOM 1408 C C . LEU A 1 176 ? 3.420 2.760 4.166 1.00 76.81 176 LEU A C 1
ATOM 1410 O O . LEU A 1 176 ? 3.130 1.573 4.357 1.00 76.81 176 LEU A O 1
ATOM 1414 N N . PHE A 1 177 ? 2.536 3.735 4.382 1.00 77.50 177 PHE A N 1
ATOM 1415 C CA . PHE A 1 177 ? 1.151 3.454 4.765 1.00 77.50 177 PHE A CA 1
ATOM 1416 C C . PHE A 1 177 ? 0.394 2.706 3.665 1.00 77.50 177 PHE A C 1
ATOM 1418 O O . PHE A 1 177 ? -0.283 1.717 3.956 1.00 77.50 177 PHE A O 1
ATOM 1425 N N . LEU A 1 178 ? 0.565 3.092 2.397 1.00 74.88 178 LEU A N 1
ATOM 1426 C CA . LEU A 1 178 ? -0.013 2.341 1.276 1.00 74.88 178 LEU A CA 1
ATOM 1427 C C . LEU A 1 178 ? 0.526 0.913 1.198 1.00 74.88 178 LEU A C 1
ATOM 1429 O O . LEU A 1 178 ? -0.233 -0.015 0.921 1.00 74.88 178 LEU A O 1
ATOM 1433 N N . GLU A 1 179 ? 1.819 0.718 1.460 1.00 70.75 179 GLU A N 1
ATOM 1434 C CA . GLU A 1 179 ? 2.412 -0.622 1.507 1.00 70.75 179 GLU A CA 1
ATOM 1435 C C . GLU A 1 179 ? 1.808 -1.465 2.644 1.00 70.75 179 GLU A C 1
ATOM 1437 O O . GLU A 1 179 ? 1.598 -2.665 2.476 1.00 70.75 179 GLU A O 1
ATOM 1442 N N . THR A 1 180 ? 1.436 -0.848 3.770 1.00 67.94 180 THR A N 1
ATOM 1443 C CA . THR A 1 180 ? 0.759 -1.537 4.884 1.00 67.94 180 THR A CA 1
ATOM 1444 C C . THR A 1 180 ? -0.633 -2.031 4.486 1.00 67.94 180 THR A C 1
ATOM 1446 O O . THR A 1 180 ? -0.962 -3.192 4.729 1.00 67.94 180 THR A O 1
ATOM 1449 N N . LEU A 1 181 ? -1.424 -1.203 3.794 1.00 66.38 181 LEU A N 1
ATOM 1450 C CA . LEU A 1 181 ? -2.732 -1.606 3.248 1.00 66.38 181 LEU A CA 1
ATOM 1451 C C . LEU A 1 181 ? -2.610 -2.752 2.233 1.00 66.38 181 LEU A C 1
ATOM 1453 O O . LEU A 1 181 ? -3.528 -3.552 2.055 1.00 66.38 181 LEU A O 1
ATOM 1457 N N . ARG A 1 182 ? -1.451 -2.856 1.584 1.00 61.16 182 ARG A N 1
ATOM 1458 C CA . ARG A 1 182 ? -1.148 -3.869 0.579 1.00 61.16 182 ARG A CA 1
ATOM 1459 C C . ARG A 1 182 ? -0.659 -5.196 1.162 1.00 61.16 182 ARG A C 1
ATOM 1461 O O . ARG A 1 182 ? -0.648 -6.172 0.424 1.00 61.16 182 ARG A O 1
ATOM 1468 N N . LEU A 1 183 ? -0.243 -5.273 2.429 1.00 56.44 183 LEU A N 1
ATOM 1469 C CA . LEU A 1 183 ? 0.267 -6.518 3.037 1.00 56.44 183 LEU A CA 1
ATOM 1470 C C . LEU A 1 183 ? -0.824 -7.558 3.332 1.00 56.44 183 LEU A C 1
ATOM 1472 O O . LEU A 1 183 ? -0.502 -8.728 3.541 1.00 56.44 183 LEU A O 1
ATOM 1476 N N . HIS A 1 184 ? -2.101 -7.175 3.239 1.00 55.19 184 HIS A N 1
ATOM 1477 C CA . HIS A 1 184 ? -3.246 -8.083 3.347 1.00 55.19 184 HIS A CA 1
ATOM 1478 C C . HIS A 1 184 ? -4.141 -8.090 2.091 1.00 55.19 184 HIS A C 1
ATOM 1480 O O . HIS A 1 184 ? -5.336 -7.811 2.196 1.00 55.19 184 HIS A O 1
ATOM 1486 N N . PRO A 1 185 ? -3.624 -8.394 0.885 1.00 53.66 185 PRO A N 1
ATOM 1487 C CA . PRO A 1 185 ? -4.442 -8.397 -0.313 1.00 53.66 185 PRO A CA 1
ATOM 1488 C C . PRO A 1 185 ? -5.002 -9.812 -0.568 1.00 53.66 185 PRO A C 1
ATOM 1490 O O . PRO A 1 185 ? -4.224 -10.765 -0.678 1.00 53.66 185 PRO A O 1
ATOM 1493 N N . PRO A 1 186 ? -6.322 -9.990 -0.749 1.00 54.47 186 PRO A N 1
ATOM 1494 C CA . PRO A 1 186 ? -6.890 -11.228 -1.283 1.00 54.47 186 PRO A CA 1
ATOM 1495 C C . PRO A 1 186 ? -6.660 -11.292 -2.807 1.00 54.47 186 PRO A C 1
ATOM 1497 O O . PRO A 1 186 ? -7.603 -11.352 -3.589 1.00 54.47 186 PRO A O 1
ATOM 1500 N N . VAL A 1 187 ? -5.400 -11.203 -3.255 1.00 58.16 187 VAL A N 1
ATOM 1501 C CA . VAL A 1 187 ? -5.049 -11.202 -4.685 1.00 58.16 187 VAL A CA 1
ATOM 1502 C C . VAL A 1 187 ? -4.586 -12.604 -5.091 1.00 58.16 187 VAL A C 1
ATOM 1504 O O . VAL A 1 187 ? -3.491 -13.014 -4.696 1.00 58.16 187 VAL A O 1
ATOM 1507 N N . PRO A 1 188 ? -5.367 -13.338 -5.908 1.00 55.62 188 PRO A N 1
ATOM 1508 C CA . PRO A 1 188 ? -5.070 -14.729 -6.256 1.00 55.62 188 PRO A CA 1
ATOM 1509 C C . PRO A 1 188 ? -3.787 -14.900 -7.089 1.00 55.62 188 PRO A C 1
ATOM 1511 O O . PRO A 1 188 ? -3.187 -15.971 -7.065 1.00 55.62 188 PRO A O 1
ATOM 1514 N N . PHE A 1 189 ? -3.326 -13.853 -7.786 1.00 62.91 189 PHE A N 1
ATOM 1515 C CA . PHE A 1 189 ? -2.194 -13.922 -8.725 1.00 62.91 189 PHE A CA 1
ATOM 1516 C C . PHE A 1 189 ? -0.892 -13.273 -8.236 1.00 62.91 189 PHE A C 1
ATOM 1518 O O . PHE A 1 189 ? 0.053 -13.135 -9.013 1.00 62.91 189 PHE A O 1
ATOM 1525 N N . LEU A 1 190 ? -0.803 -12.903 -6.950 1.00 70.00 190 LEU A N 1
ATOM 1526 C CA . LEU A 1 190 ? 0.320 -12.120 -6.417 1.00 70.00 190 LEU A CA 1
ATOM 1527 C C . LEU A 1 190 ? 0.596 -10.885 -7.306 1.00 70.00 190 LEU A C 1
ATOM 1529 O O . LEU A 1 190 ? -0.302 -10.359 -7.956 1.00 70.00 190 LEU A O 1
ATOM 1533 N N . LEU A 1 191 ? 1.823 -10.365 -7.296 1.00 72.50 191 LEU A N 1
ATOM 1534 C CA . LEU A 1 191 ? 2.194 -9.178 -8.066 1.00 72.50 191 LEU A CA 1
ATOM 1535 C C . LEU A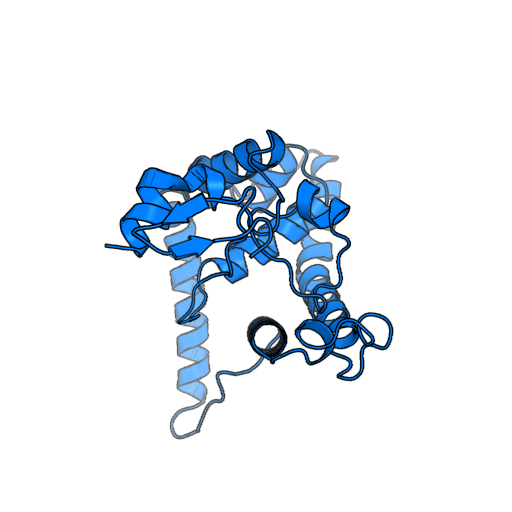 1 191 ? 3.044 -9.553 -9.276 1.00 72.50 191 LEU A C 1
ATOM 1537 O O . LEU A 1 191 ? 4.033 -10.269 -9.0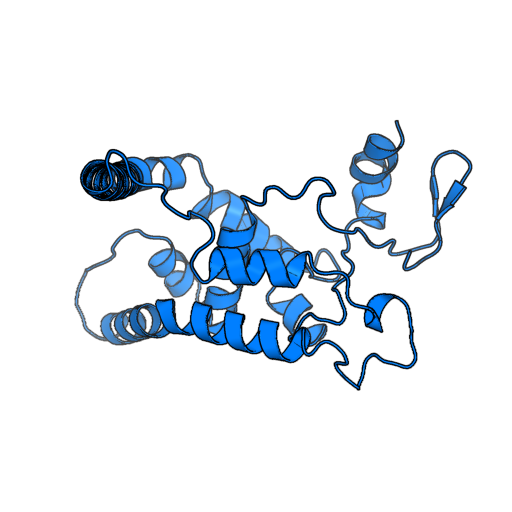72 1.00 72.50 191 LEU A O 1
ATOM 1541 N N . PRO A 1 192 ? 2.739 -9.022 -10.477 1.00 76.81 192 PRO A N 1
ATOM 1542 C CA . PRO A 1 192 ? 3.504 -9.302 -11.685 1.00 76.81 192 PRO A CA 1
ATOM 1543 C C . PRO A 1 192 ? 4.992 -8.997 -11.506 1.00 76.81 192 PRO A C 1
ATOM 1545 O O . PRO A 1 192 ? 5.396 -7.886 -11.139 1.00 76.81 192 PRO A O 1
ATOM 1548 N N . ARG A 1 193 ? 5.812 -10.018 -11.734 1.00 81.38 193 ARG A N 1
ATOM 1549 C CA . ARG A 1 193 ? 7.274 -9.956 -11.686 1.00 81.38 193 ARG A CA 1
ATOM 1550 C C . ARG A 1 193 ? 7.788 -9.633 -13.077 1.00 81.38 193 ARG A C 1
ATOM 1552 O O . ARG A 1 193 ? 7.200 -10.098 -14.041 1.00 81.38 193 ARG A O 1
ATOM 1559 N N . ARG A 1 194 ? 8.878 -8.871 -13.153 1.00 83.06 194 ARG A N 1
ATOM 1560 C CA . ARG A 1 194 ? 9.510 -8.515 -14.423 1.00 83.06 194 ARG A CA 1
ATOM 1561 C C . ARG A 1 194 ? 10.931 -9.058 -14.497 1.00 83.06 194 ARG A C 1
ATOM 1563 O O . ARG A 1 194 ? 11.701 -8.899 -13.540 1.00 83.06 194 ARG A O 1
ATOM 1570 N N . ALA A 1 195 ? 11.269 -9.686 -15.619 1.00 84.69 195 ALA A N 1
ATOM 1571 C CA . ALA A 1 195 ? 12.609 -10.217 -15.863 1.00 84.69 195 ALA A CA 1
ATOM 1572 C C . ALA A 1 195 ? 13.607 -9.084 -16.159 1.00 84.69 195 ALA A C 1
ATOM 1574 O O . ALA A 1 195 ? 13.386 -8.277 -17.065 1.00 84.69 195 ALA A O 1
ATOM 1575 N N . THR A 1 196 ? 14.722 -9.023 -15.424 1.00 84.56 196 THR A N 1
ATOM 1576 C CA . THR A 1 196 ? 15.773 -8.015 -15.665 1.00 84.56 196 THR A CA 1
ATOM 1577 C C . THR A 1 196 ? 16.594 -8.307 -16.919 1.00 84.56 196 THR A C 1
ATOM 1579 O O . THR A 1 196 ? 17.122 -7.385 -17.542 1.00 84.56 196 THR A O 1
ATOM 1582 N N . GLU A 1 197 ? 16.692 -9.582 -17.295 1.00 85.50 197 GLU A N 1
ATOM 1583 C CA . GLU A 1 197 ? 17.460 -10.102 -18.426 1.00 85.50 197 GLU A CA 1
ATOM 1584 C C . GLU A 1 197 ? 16.741 -11.313 -19.033 1.00 85.50 197 GLU A C 1
ATOM 1586 O O . GLU A 1 197 ? 15.871 -11.905 -18.394 1.00 85.50 197 GLU A O 1
ATOM 1591 N N . SER A 1 198 ? 17.086 -11.670 -20.273 1.00 89.06 198 SER A N 1
ATOM 1592 C CA . SER A 1 198 ? 16.530 -12.860 -20.921 1.00 89.06 198 SER A CA 1
ATOM 1593 C C . SER A 1 198 ? 17.141 -14.120 -20.310 1.00 89.06 198 SER A C 1
ATOM 1595 O O . SER A 1 198 ? 18.364 -14.228 -20.252 1.00 89.06 198 SER A O 1
ATOM 1597 N N . TYR A 1 199 ? 16.313 -15.078 -19.902 1.00 86.25 199 TYR A N 1
ATOM 1598 C CA . TYR A 1 199 ? 16.761 -16.280 -19.199 1.00 86.25 199 TYR A CA 1
ATOM 1599 C C . TYR A 1 199 ? 15.915 -17.498 -19.579 1.00 86.25 199 TYR A C 1
ATOM 1601 O O . TYR A 1 199 ? 14.716 -17.377 -19.832 1.00 86.25 199 TYR A O 1
ATOM 1609 N N . GLU A 1 200 ? 16.538 -18.671 -19.633 1.00 88.62 200 GLU A N 1
ATOM 1610 C CA . GLU A 1 200 ? 15.847 -19.932 -19.892 1.00 88.62 200 GLU A CA 1
ATOM 1611 C C . GLU A 1 200 ? 15.390 -20.550 -18.572 1.00 88.62 200 GLU A C 1
ATOM 1613 O O . GLU A 1 200 ? 16.202 -20.845 -17.702 1.00 88.62 200 GLU A O 1
ATOM 1618 N N . VAL A 1 201 ? 14.079 -20.710 -18.409 1.00 84.06 201 VAL A N 1
ATOM 1619 C CA . VAL A 1 201 ? 13.484 -21.393 -17.259 1.00 84.06 201 VAL A CA 1
ATOM 1620 C C . VAL A 1 201 ? 12.923 -22.710 -17.764 1.00 84.06 201 VAL A C 1
ATOM 1622 O O . VAL A 1 201 ? 12.027 -22.733 -18.614 1.00 84.06 201 VAL A O 1
ATOM 1625 N N . MET A 1 202 ? 13.453 -23.811 -17.240 1.00 82.69 202 MET A N 1
ATOM 1626 C CA . MET A 1 202 ? 13.224 -25.164 -17.749 1.00 82.69 202 MET A CA 1
ATOM 1627 C C . MET A 1 202 ? 13.628 -25.325 -19.230 1.00 82.69 202 MET A C 1
ATOM 1629 O O . MET A 1 202 ? 14.779 -25.619 -19.510 1.00 82.69 202 MET A O 1
ATOM 1633 N N . SER A 1 203 ? 12.688 -25.161 -20.165 1.00 85.12 203 SER A N 1
ATOM 1634 C CA . SER A 1 203 ? 12.896 -25.223 -21.629 1.00 85.12 203 SER A CA 1
ATOM 1635 C C . SER A 1 203 ? 12.248 -24.039 -22.358 1.00 85.12 203 SER A C 1
ATOM 1637 O O . SER A 1 203 ? 12.113 -24.028 -23.581 1.00 85.12 203 SER A O 1
ATOM 1639 N N . TYR A 1 204 ? 11.808 -23.032 -21.598 1.00 86.50 204 TYR A N 1
ATOM 1640 C CA . TYR A 1 204 ? 11.160 -21.837 -22.117 1.00 86.50 204 TYR A CA 1
ATOM 1641 C C . TYR A 1 204 ? 12.082 -20.638 -21.946 1.00 86.50 204 TYR A C 1
ATOM 1643 O O . TYR A 1 204 ? 12.586 -20.364 -20.855 1.00 86.50 204 TYR A O 1
ATOM 1651 N N . ARG A 1 205 ? 12.262 -19.870 -23.020 1.00 89.00 205 ARG A N 1
ATOM 1652 C CA . ARG A 1 205 ? 13.024 -18.623 -22.981 1.00 89.00 205 ARG A CA 1
ATOM 1653 C C . ARG A 1 205 ? 12.122 -17.472 -22.550 1.00 89.00 205 ARG A C 1
ATOM 1655 O O . ARG A 1 205 ? 11.259 -17.042 -23.309 1.00 89.00 205 ARG A O 1
ATOM 1662 N N . ILE A 1 206 ? 12.362 -16.944 -21.356 1.00 88.38 206 ILE A N 1
ATOM 1663 C CA . ILE A 1 206 ? 11.725 -15.720 -20.867 1.00 88.38 206 ILE A CA 1
ATOM 1664 C C . ILE A 1 206 ? 12.558 -14.536 -21.358 1.00 88.38 206 ILE A C 1
ATOM 1666 O O . ILE A 1 206 ? 13.773 -14.501 -21.149 1.00 88.38 206 ILE A O 1
ATOM 1670 N N . SER A 1 207 ? 11.944 -13.577 -22.053 1.00 89.25 207 SER A N 1
ATOM 1671 C CA . SER A 1 207 ? 12.663 -12.415 -22.580 1.00 89.25 207 SER A CA 1
ATOM 1672 C C . SER A 1 207 ? 12.803 -11.322 -21.519 1.00 89.25 207 SER A C 1
ATOM 1674 O O . SER A 1 207 ? 11.969 -11.177 -20.624 1.00 89.25 207 SER A O 1
ATOM 1676 N N . LYS A 1 208 ? 13.861 -10.514 -21.623 1.00 86.69 208 LYS A N 1
ATOM 1677 C CA . LYS A 1 208 ? 14.010 -9.302 -20.814 1.00 86.69 208 LYS A CA 1
ATOM 1678 C C . LYS A 1 208 ? 12.745 -8.436 -20.906 1.00 86.69 208 LYS A C 1
ATOM 1680 O O . LYS A 1 208 ? 12.261 -8.178 -22.003 1.00 86.69 208 LYS A O 1
ATOM 1685 N N . ASN A 1 209 ? 12.287 -7.926 -19.762 1.00 81.69 209 ASN A N 1
ATOM 1686 C CA . ASN A 1 209 ? 11.062 -7.136 -19.595 1.00 81.69 209 ASN A CA 1
ATOM 1687 C C . ASN A 1 209 ? 9.732 -7.886 -19.798 1.00 81.69 209 ASN A C 1
ATOM 1689 O O . ASN A 1 209 ? 8.699 -7.215 -19.814 1.00 81.69 209 ASN A O 1
ATOM 1693 N N . SER A 1 210 ? 9.753 -9.222 -19.911 1.00 76.31 210 SER A N 1
ATOM 1694 C CA . SER A 1 210 ? 8.548 -10.051 -19.726 1.00 76.31 210 SER A CA 1
ATOM 1695 C C . SER A 1 210 ? 7.979 -9.898 -18.322 1.00 76.31 210 SER A C 1
ATOM 1697 O O . SER A 1 210 ? 8.800 -9.706 -17.387 1.00 76.31 210 SER A O 1
#

Organism: NCBI:txid714518

Radius of gyration: 20.3 Å; Cα contacts (8 Å, |Δi|>4): 170; chains: 1; bounding box: 51×49×55 Å

Nearest PDB structures (foldseek):
  7cb9-assembly1_A  TM=8.309E-01  e=9.594E-08  Salvia miltiorrhiza
  3euh-assembly1_A  TM=2.843E-01  e=1.110E+00  Escherichia coli K-12

pLDDT: mean 78.93, std 9.77, range [46.94, 95.62]

Mean predicted aligned error: 9.16 Å

Secondary structure (DSSP, 8-state):
-HHHIIIIISTTTT-EE---TT--S-HHHHHHH-TTT-SS--HHHHHHHHHIIIIITSHHHHHHTHHHHHHHHHHHHHHHHTTTTS------SHHHHHHHHHHS--HHHH-TT-TTT-TT-HHHHHHHHHHHHHHHHHHHHHHHHHHTTTT------SHHHHHHHTT--HHHHHHHHHHHHHTS---TT---EE-SS-EEETTEEEPTT-

Foldseek 3Di:
DLCCCCCPVVVQQQVAFDDDLLALDDLVLCLQAALHHNGHDDVNNVVLVCCCDVPVPDPVNVVVCPVVVVVVVVVVVVVVVVQPPHDDDPCDDLLNLLLCLVPDDDVCRVPVVCSVPCVVCSSVSNVVSLVVQLVVCVVVLVVVVVVVVDDDPPPVSHPSSVCVVVVHDSSNVSNVVVVVSVVDDPDPPPGGTFGCAWDARPNDIDHHGD

Sequence (210 aa):
MAATEILKTNGRLFSTRYAPQATPCKHDVLDRLSLVWASGSTDNWKFLRALCRNQLFSAKAIELQAILREKKVNEMVEILRTKEGKVVDIREGLIWKMMELGTTPNIADFYPLLPRLDVQGLRKKALGCLNEIFGVWEFLIKERRESSHGHSNTKHGDFLDVFLANGFTDEQINALFLETLRLHPPVPFLLPRRATESYEVMSYRISKNS

InterPro domains:
  IPR001128 Cytochrome P450 [PF00067] (174-209)
  IPR036396 Cytochrome P450 superfamily [G3DSA:1.10.630.10] (1-173)
  IPR036396 Cytochrome P450 superfamily [G3DSA:1.10.630.10] (174-210)
  IPR036396 Cytochrome P450 superfamily [SSF48264] (3-209)